Protein AF-A0A2V0P1B0-F1 (afdb_monomer_lite)

Organism: NCBI:txid307507

Structure (mmCIF, N/CA/C/O backbone):
data_AF-A0A2V0P1B0-F1
#
_entry.id   AF-A0A2V0P1B0-F1
#
loop_
_atom_site.group_PDB
_atom_site.id
_atom_site.type_symbol
_atom_site.label_atom_id
_atom_site.label_alt_id
_atom_site.label_comp_id
_atom_site.label_asym_id
_atom_site.label_entity_id
_atom_site.label_seq_id
_atom_site.pdbx_PDB_ins_code
_atom_site.Cartn_x
_atom_site.Cartn_y
_atom_site.Cartn_z
_atom_site.occupancy
_atom_site.B_iso_or_equiv
_atom_site.auth_seq_id
_atom_site.auth_comp_id
_atom_site.auth_asym_id
_atom_site.auth_atom_id
_atom_site.pdbx_PDB_model_num
ATOM 1 N N . MET A 1 1 ? -12.356 -9.919 -4.808 1.00 81.19 1 MET A N 1
ATOM 2 C CA . MET A 1 1 ? -12.709 -11.268 -5.342 1.00 81.19 1 MET A CA 1
ATOM 3 C C . MET A 1 1 ? -11.713 -12.336 -4.896 1.00 81.19 1 MET A C 1
ATOM 5 O O . MET A 1 1 ? -12.163 -13.358 -4.398 1.00 81.19 1 MET A O 1
ATOM 9 N N . ALA A 1 2 ? -10.398 -12.111 -5.023 1.00 91.50 2 ALA A N 1
ATOM 10 C CA . ALA A 1 2 ? -9.375 -13.038 -4.519 1.00 91.50 2 ALA A CA 1
ATOM 11 C C . ALA A 1 2 ? -9.499 -13.302 -3.005 1.00 91.50 2 ALA A C 1
ATOM 13 O O . ALA A 1 2 ? -9.523 -14.459 -2.594 1.00 91.50 2 ALA A O 1
ATOM 14 N N . ALA A 1 3 ? -9.702 -12.250 -2.201 1.00 94.00 3 ALA A N 1
ATOM 15 C CA . ALA A 1 3 ? -9.925 -12.368 -0.758 1.00 94.00 3 ALA A CA 1
ATOM 16 C C . ALA A 1 3 ? -11.107 -13.284 -0.404 1.00 94.00 3 ALA A C 1
ATOM 18 O O . ALA A 1 3 ? -10.994 -14.128 0.481 1.00 94.00 3 ALA A O 1
ATOM 19 N N . ARG A 1 4 ? -12.217 -13.185 -1.150 1.00 95.19 4 ARG A N 1
ATOM 20 C CA . ARG A 1 4 ? -13.400 -14.019 -0.914 1.00 95.19 4 ARG A CA 1
ATOM 21 C C . ARG A 1 4 ? -13.130 -15.494 -1.194 1.00 95.19 4 ARG A C 1
ATOM 23 O O . ARG A 1 4 ? -13.484 -16.336 -0.380 1.00 95.19 4 ARG A O 1
ATOM 30 N N . ALA A 1 5 ? -12.456 -15.795 -2.302 1.00 94.06 5 ALA A N 1
ATOM 31 C CA . ALA A 1 5 ? -12.076 -17.164 -2.636 1.00 94.06 5 ALA A CA 1
ATOM 32 C C . ALA A 1 5 ? -11.101 -17.760 -1.603 1.00 94.06 5 ALA A C 1
ATOM 34 O O . ALA A 1 5 ? -11.264 -18.912 -1.204 1.00 94.06 5 ALA A O 1
ATOM 35 N N . ALA A 1 6 ? -10.126 -16.973 -1.132 1.00 94.88 6 ALA A N 1
ATOM 36 C CA . ALA A 1 6 ? -9.190 -17.392 -0.090 1.00 94.88 6 ALA A CA 1
ATOM 37 C C . ALA A 1 6 ? -9.906 -17.668 1.244 1.00 94.88 6 ALA A C 1
ATOM 39 O O . ALA A 1 6 ? -9.650 -18.690 1.881 1.00 94.88 6 ALA A O 1
ATOM 40 N N . LEU A 1 7 ? -10.849 -16.800 1.627 1.00 95.19 7 LEU A N 1
ATOM 41 C CA . LEU A 1 7 ? -11.668 -16.960 2.826 1.00 95.19 7 LEU A CA 1
ATOM 42 C C . LEU A 1 7 ? -12.540 -18.222 2.746 1.00 95.19 7 LEU A C 1
ATOM 44 O O . LEU A 1 7 ? -12.522 -19.040 3.663 1.00 95.19 7 LEU A O 1
ATOM 48 N N . ASP A 1 8 ? -13.247 -18.425 1.633 1.00 94.56 8 ASP A N 1
ATOM 49 C CA . ASP A 1 8 ? -14.100 -19.600 1.434 1.00 94.56 8 ASP A CA 1
ATOM 50 C C . ASP A 1 8 ? -13.274 -20.905 1.461 1.00 94.56 8 ASP A C 1
ATOM 52 O O . ASP A 1 8 ? -13.678 -21.886 2.094 1.00 94.56 8 ASP A O 1
ATOM 56 N N . ALA A 1 9 ? -12.082 -20.912 0.848 1.00 94.38 9 ALA A N 1
ATOM 57 C CA . ALA A 1 9 ? -11.161 -22.052 0.874 1.00 94.38 9 ALA A CA 1
ATOM 58 C C . ALA A 1 9 ? -10.628 -22.348 2.287 1.00 94.38 9 ALA A C 1
ATOM 60 O O . ALA A 1 9 ? -10.546 -23.511 2.691 1.00 94.38 9 ALA A O 1
ATOM 61 N N . PHE A 1 10 ? -10.302 -21.305 3.053 1.00 95.38 10 PHE A N 1
ATOM 62 C CA . PHE A 1 10 ? -9.833 -21.423 4.433 1.00 95.38 10 PHE A CA 1
ATOM 63 C C . PHE A 1 10 ? -10.906 -21.987 5.374 1.00 95.38 10 PHE A C 1
ATOM 65 O O . PHE A 1 10 ? -10.614 -22.793 6.261 1.00 95.38 10 PHE A O 1
ATOM 72 N N . LEU A 1 11 ? -12.164 -21.594 5.170 1.00 94.56 11 LEU A N 1
ATOM 73 C CA . LEU A 1 11 ? -13.276 -21.966 6.042 1.00 94.56 11 LEU A CA 1
ATOM 74 C C . LEU A 1 11 ? -13.891 -23.320 5.716 1.00 94.56 11 LEU A C 1
ATOM 76 O O . LEU A 1 11 ? -14.386 -23.978 6.631 1.00 94.56 11 LEU A O 1
ATOM 80 N N . ALA A 1 12 ? -13.830 -23.766 4.459 1.00 94.00 12 ALA A N 1
ATOM 81 C CA . ALA A 1 12 ? -14.377 -25.049 4.022 1.00 94.00 12 ALA A CA 1
ATOM 82 C C . ALA A 1 12 ? -14.030 -26.244 4.950 1.00 94.00 12 ALA A C 1
ATOM 84 O O . ALA A 1 12 ? -14.932 -27.033 5.247 1.00 94.00 12 ALA A O 1
ATOM 85 N N . PRO A 1 13 ? -12.789 -26.396 5.466 1.00 93.56 13 PRO A N 1
ATOM 86 C CA . PRO A 1 13 ? -12.463 -27.471 6.406 1.00 93.56 13 PRO A CA 1
ATOM 87 C C . PRO A 1 13 ? -12.828 -27.193 7.875 1.00 93.56 13 PRO A C 1
ATOM 89 O O . PRO A 1 13 ? -12.890 -28.139 8.661 1.00 93.56 13 PRO A O 1
ATOM 92 N N . ILE A 1 14 ? -13.033 -25.935 8.281 1.00 92.56 14 ILE A N 1
ATOM 93 C CA . ILE A 1 14 ? -13.111 -25.535 9.702 1.00 92.56 14 ILE A CA 1
ATOM 94 C C . ILE A 1 14 ? -14.547 -25.198 10.132 1.00 92.56 14 ILE A C 1
ATOM 96 O O . ILE A 1 14 ? -14.941 -25.489 11.263 1.00 92.56 14 ILE A O 1
ATOM 100 N N . ALA A 1 15 ? -15.344 -24.621 9.235 1.00 85.62 15 ALA A N 1
ATOM 101 C CA . ALA A 1 15 ? -16.706 -24.179 9.494 1.00 85.62 15 ALA A CA 1
ATOM 102 C C . ALA A 1 15 ? -17.612 -24.543 8.303 1.00 85.62 15 ALA A C 1
ATOM 104 O O . ALA A 1 15 ? -17.746 -23.762 7.367 1.00 85.62 15 ALA A O 1
ATOM 105 N N . PRO A 1 16 ? -18.288 -25.709 8.324 1.00 76.19 16 PRO A N 1
ATOM 106 C CA . PRO A 1 16 ? -19.235 -26.073 7.267 1.00 76.19 16 PRO A CA 1
ATOM 107 C C . PRO A 1 16 ? -20.530 -25.242 7.312 1.00 76.19 16 PRO A C 1
ATOM 109 O O . PRO A 1 16 ? -21.382 -25.376 6.435 1.00 7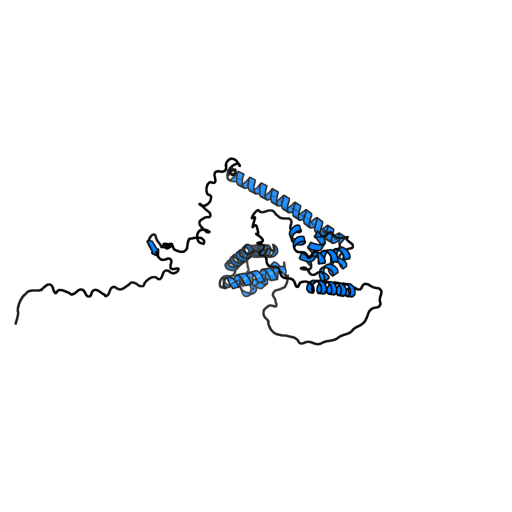6.19 16 PRO A O 1
ATOM 112 N N . ALA A 1 17 ? -20.716 -24.421 8.350 1.00 80.88 17 ALA A N 1
ATOM 113 C CA . ALA A 1 17 ? -21.824 -23.485 8.440 1.00 80.88 17 ALA A CA 1
ATOM 114 C C . ALA A 1 17 ? -21.515 -22.242 7.600 1.00 80.88 17 ALA A C 1
ATOM 116 O O . ALA A 1 17 ? -20.432 -21.671 7.710 1.00 80.88 17 ALA A O 1
ATOM 117 N N . ALA A 1 18 ? -22.478 -21.822 6.778 1.00 80.31 18 ALA A N 1
ATOM 118 C CA . ALA A 1 18 ? -22.354 -20.603 5.993 1.00 80.31 18 ALA A CA 1
ATOM 119 C C . ALA A 1 18 ? -22.146 -19.401 6.926 1.00 80.31 18 ALA A C 1
ATOM 121 O O . ALA A 1 18 ? -22.963 -19.162 7.819 1.00 80.31 18 ALA A O 1
ATOM 122 N N . ILE A 1 19 ? -21.0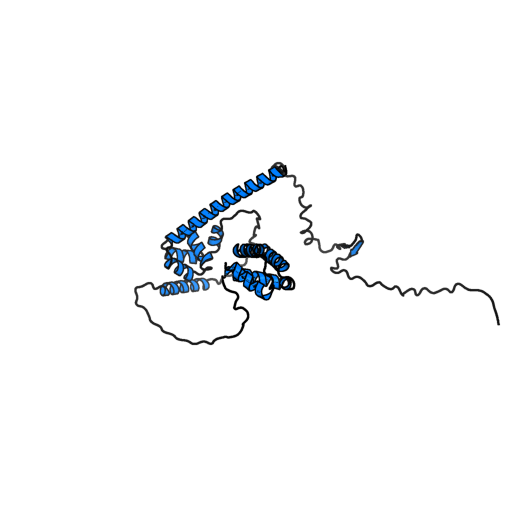52 -18.668 6.718 1.00 91.62 19 ILE A N 1
ATOM 123 C CA . ILE A 1 19 ? -20.830 -17.375 7.366 1.00 91.62 19 ILE A CA 1
ATOM 124 C C . ILE A 1 19 ? -21.880 -16.392 6.851 1.00 91.62 19 ILE A C 1
ATOM 126 O O . ILE A 1 19 ? -22.249 -16.428 5.675 1.00 91.62 19 ILE A O 1
ATOM 130 N N . ASP A 1 20 ? -22.358 -15.523 7.740 1.00 94.88 20 ASP A N 1
ATOM 131 C CA . ASP A 1 20 ? -23.202 -14.396 7.359 1.00 94.88 20 ASP A CA 1
ATOM 132 C C . ASP A 1 20 ? -22.522 -13.549 6.270 1.00 94.88 20 ASP A C 1
ATOM 134 O O . ASP A 1 20 ? -21.339 -13.216 6.364 1.00 94.88 20 ASP A O 1
ATOM 138 N N . GLU A 1 21 ? -23.266 -13.210 5.219 1.00 94.94 21 GLU A N 1
ATOM 139 C CA . GLU A 1 21 ? -22.713 -12.550 4.034 1.00 94.94 21 GLU A CA 1
ATOM 140 C C . GLU A 1 21 ? -22.068 -11.201 4.383 1.00 94.94 21 GLU A C 1
ATOM 142 O O . GLU A 1 21 ? -20.969 -10.916 3.910 1.00 94.94 21 GLU A O 1
ATOM 147 N N . ALA A 1 22 ? -22.669 -10.440 5.307 1.00 94.56 22 ALA A N 1
ATOM 148 C CA . ALA A 1 22 ? -22.134 -9.151 5.737 1.00 94.56 22 ALA A CA 1
ATOM 149 C C . ALA A 1 22 ? -20.822 -9.294 6.523 1.00 94.56 22 ALA A C 1
ATOM 151 O O . ALA A 1 22 ? -19.930 -8.453 6.403 1.00 94.56 22 ALA A O 1
ATOM 152 N N . LEU A 1 23 ? -20.679 -10.363 7.310 1.00 94.00 23 LEU A N 1
ATOM 153 C CA . LEU A 1 23 ? -19.437 -10.638 8.027 1.00 94.00 23 LEU A CA 1
ATOM 154 C C . LEU A 1 23 ? -18.322 -11.071 7.076 1.00 94.00 23 LEU A C 1
ATOM 156 O O . LEU A 1 23 ? -17.183 -10.634 7.215 1.00 94.00 23 LEU A O 1
ATOM 160 N N . ALA A 1 24 ? -18.648 -11.904 6.091 1.00 95.44 24 ALA A N 1
ATOM 161 C CA . ALA A 1 24 ? -17.678 -12.330 5.098 1.00 95.44 24 ALA A CA 1
ATOM 162 C C . ALA A 1 24 ? -17.218 -11.156 4.209 1.00 95.44 24 ALA A C 1
ATOM 164 O O . ALA A 1 24 ? -16.033 -11.073 3.889 1.00 95.44 24 ALA A O 1
ATOM 165 N N . ASP A 1 25 ? -18.104 -10.209 3.887 1.00 96.12 25 ASP A N 1
ATOM 166 C CA . ASP A 1 25 ? -17.739 -8.966 3.194 1.00 96.12 25 ASP A CA 1
ATOM 167 C C . ASP A 1 25 ? -16.832 -8.073 4.052 1.00 96.12 25 ASP A C 1
ATOM 169 O O . ASP A 1 25 ? -15.865 -7.507 3.545 1.00 96.12 25 ASP A O 1
ATOM 173 N N . TYR A 1 26 ? -17.088 -7.997 5.362 1.00 95.81 26 TYR A N 1
ATOM 174 C CA . TYR A 1 26 ? -16.237 -7.257 6.296 1.00 95.81 26 TYR A CA 1
ATOM 175 C C . TYR A 1 26 ? -14.826 -7.851 6.402 1.00 95.81 26 TYR A C 1
ATOM 177 O O . TYR A 1 26 ? -13.839 -7.120 6.336 1.00 95.81 26 TYR A O 1
ATOM 185 N N . VAL A 1 27 ? -14.718 -9.178 6.509 1.00 94.81 27 VAL A N 1
ATOM 186 C CA . VAL A 1 27 ? -13.422 -9.873 6.514 1.00 94.81 27 VAL A CA 1
ATOM 187 C C . VAL A 1 27 ? -12.695 -9.672 5.182 1.00 94.81 27 VAL A C 1
ATOM 189 O O . VAL A 1 27 ? -11.494 -9.428 5.182 1.00 94.81 27 VAL A O 1
ATOM 192 N N . CYS A 1 28 ? -13.403 -9.706 4.048 1.00 95.62 28 CYS A N 1
ATOM 193 C CA . CYS A 1 28 ? -12.792 -9.419 2.748 1.00 95.62 28 CYS A CA 1
ATOM 194 C C . CYS A 1 28 ? -12.257 -7.984 2.660 1.00 95.62 28 CYS A C 1
ATOM 196 O O . CYS A 1 28 ? -11.163 -7.801 2.143 1.00 95.62 28 CYS A O 1
ATOM 198 N N . ALA A 1 29 ? -12.978 -6.994 3.197 1.00 95.06 29 ALA A N 1
ATOM 199 C CA . ALA A 1 29 ? -12.504 -5.611 3.244 1.00 95.06 29 ALA A CA 1
ATOM 200 C C . ALA A 1 29 ? -11.212 -5.477 4.070 1.00 95.06 29 ALA A C 1
ATOM 202 O O . ALA A 1 29 ? -10.254 -4.875 3.601 1.00 95.06 29 ALA A O 1
ATOM 203 N N . LEU A 1 30 ? -11.148 -6.127 5.240 1.00 94.50 30 LEU A N 1
ATOM 204 C CA . LEU A 1 30 ? -9.936 -6.196 6.070 1.00 94.50 30 LEU A CA 1
ATOM 205 C C . LEU A 1 30 ? -8.745 -6.838 5.336 1.00 94.50 30 LEU A C 1
ATOM 207 O O . LEU A 1 30 ? -7.613 -6.393 5.493 1.00 94.50 30 LEU A O 1
ATOM 211 N N . LEU A 1 31 ? -8.986 -7.880 4.535 1.00 94.06 31 LEU A N 1
ATOM 212 C CA . LEU A 1 31 ? -7.941 -8.541 3.744 1.00 94.06 31 LEU A CA 1
ATOM 213 C C . LEU A 1 31 ? -7.479 -7.688 2.549 1.00 94.06 31 LEU A C 1
ATOM 215 O O . LEU A 1 31 ? -6.293 -7.698 2.217 1.00 94.06 31 LEU A O 1
ATOM 219 N N . ASP A 1 32 ? -8.403 -6.969 1.905 1.00 93.00 32 ASP A N 1
ATOM 220 C CA . ASP A 1 32 ? -8.130 -6.117 0.741 1.00 93.00 32 ASP A CA 1
ATOM 221 C C . ASP A 1 32 ? -7.416 -4.807 1.132 1.00 93.00 32 ASP A C 1
ATOM 223 O O . ASP A 1 32 ? -6.594 -4.318 0.355 1.00 93.00 32 ASP A O 1
ATOM 227 N N . ASP A 1 33 ? -7.660 -4.274 2.339 1.00 89.56 33 ASP A N 1
ATOM 228 C CA . ASP A 1 33 ? -6.988 -3.070 2.863 1.00 89.56 33 ASP A CA 1
ATOM 229 C C . ASP A 1 33 ? -5.468 -3.261 3.009 1.00 89.56 33 ASP A C 1
ATOM 231 O O . ASP A 1 33 ? -4.713 -2.291 3.052 1.00 89.56 33 ASP A O 1
ATOM 235 N N . GLY A 1 34 ? -4.988 -4.509 2.979 1.00 67.69 34 GLY A N 1
ATOM 236 C CA . GLY A 1 34 ? -3.600 -4.809 2.655 1.00 67.69 34 GLY A CA 1
ATOM 237 C C . GLY A 1 34 ? -2.589 -4.377 3.711 1.00 67.69 34 GLY A C 1
ATOM 238 O O . GLY A 1 34 ? -1.397 -4.533 3.468 1.00 67.69 34 GLY A O 1
ATOM 239 N N . ASP A 1 35 ? -3.009 -3.922 4.881 1.00 80.50 35 ASP A N 1
ATOM 240 C CA . ASP A 1 35 ? -2.129 -3.678 6.014 1.00 80.50 35 ASP A CA 1
ATOM 241 C C . ASP A 1 35 ? -2.189 -4.901 6.936 1.00 80.50 35 ASP A C 1
ATOM 243 O O . ASP A 1 35 ? -3.151 -5.131 7.658 1.00 80.50 35 ASP A O 1
ATOM 247 N N . ALA A 1 36 ? -1.153 -5.741 6.866 1.00 83.56 36 ALA A N 1
ATOM 248 C CA . ALA A 1 36 ? -0.966 -6.871 7.780 1.00 83.56 36 ALA A CA 1
ATOM 249 C C . ALA A 1 36 ? -0.338 -6.378 9.094 1.00 83.56 36 ALA A C 1
ATOM 251 O O . ALA A 1 36 ? 0.713 -6.868 9.512 1.00 83.56 36 ALA A O 1
ATOM 252 N N . ASP A 1 37 ? -0.915 -5.332 9.681 1.00 93.38 37 ASP A N 1
ATOM 253 C CA . ASP A 1 37 ? -0.484 -4.849 10.981 1.00 93.38 37 ASP A CA 1
ATOM 254 C C . ASP A 1 37 ? -0.956 -5.800 12.094 1.00 93.38 37 ASP A C 1
ATOM 256 O O . ASP A 1 37 ? -1.852 -6.631 11.916 1.00 93.38 37 ASP A O 1
ATOM 260 N N . GLU A 1 38 ? -0.294 -5.735 13.252 1.00 94.12 38 GLU A N 1
ATOM 261 C CA . GLU A 1 38 ? -0.597 -6.631 14.377 1.00 94.12 38 GLU A CA 1
ATOM 262 C C . GLU A 1 38 ? -2.063 -6.504 14.826 1.00 94.12 38 GLU A C 1
ATOM 264 O O . GLU A 1 38 ? -2.671 -7.496 15.233 1.00 94.12 38 GLU A O 1
ATOM 269 N N . ASP A 1 39 ? -2.641 -5.305 14.699 1.00 93.75 39 ASP A N 1
ATOM 270 C CA . ASP A 1 39 ? -4.023 -5.020 15.074 1.00 93.75 39 ASP A CA 1
ATOM 271 C C . ASP A 1 39 ? -5.027 -5.684 14.111 1.00 93.75 39 ASP A C 1
ATOM 273 O O . ASP A 1 39 ? -5.970 -6.326 14.585 1.00 93.75 39 ASP A O 1
ATOM 277 N N . ALA A 1 40 ? -4.824 -5.622 12.786 1.00 94.12 40 ALA A N 1
ATOM 278 C CA . ALA A 1 40 ? -5.690 -6.309 11.822 1.00 94.12 40 ALA A CA 1
ATOM 279 C C . ALA A 1 40 ? -5.604 -7.833 11.959 1.00 94.12 40 ALA A C 1
ATOM 281 O O . ALA A 1 40 ? -6.628 -8.519 11.906 1.00 94.12 40 ALA A O 1
ATOM 282 N N . VAL A 1 41 ? -4.403 -8.376 12.191 1.00 96.56 41 VAL A N 1
ATOM 283 C CA . VAL A 1 41 ? -4.218 -9.818 12.419 1.00 96.56 41 VAL A CA 1
ATOM 284 C C . VAL A 1 41 ? -4.961 -10.258 13.678 1.00 96.56 41 VAL A C 1
ATOM 286 O O . VAL A 1 41 ? -5.722 -11.226 13.634 1.00 96.56 41 VAL A O 1
ATOM 289 N N . GLN A 1 42 ? -4.807 -9.529 14.786 1.00 96.69 42 GLN A N 1
ATOM 290 C CA . GLN A 1 42 ? -5.506 -9.831 16.034 1.00 96.69 42 GLN A CA 1
ATOM 291 C C . GLN A 1 42 ? -7.030 -9.730 15.868 1.00 96.69 42 GLN A C 1
ATOM 293 O O . GLN A 1 42 ? -7.762 -10.601 16.342 1.00 96.69 42 GLN A O 1
ATOM 298 N N . GLN A 1 43 ? -7.513 -8.716 15.147 1.00 96.38 43 GLN A N 1
ATOM 299 C CA . GLN A 1 43 ? -8.935 -8.544 14.863 1.00 96.38 43 GLN A CA 1
ATOM 300 C C . GLN A 1 43 ? -9.501 -9.703 14.026 1.00 96.38 43 GLN A C 1
ATOM 302 O O . GLN A 1 43 ? -10.587 -10.207 14.318 1.00 96.38 43 GLN A O 1
ATOM 307 N N . LEU A 1 44 ? -8.767 -10.162 13.009 1.00 96.50 44 LEU A N 1
ATOM 308 C CA . LEU A 1 44 ? -9.152 -11.317 12.198 1.00 96.50 44 LEU A CA 1
ATOM 309 C C . LEU A 1 44 ? -9.163 -12.614 13.015 1.00 96.50 44 LEU A C 1
ATOM 311 O O . LEU A 1 44 ? -10.089 -13.410 12.866 1.00 96.50 44 LEU A O 1
ATOM 315 N N . VAL A 1 45 ? -8.187 -12.812 13.908 1.00 97.25 45 VAL A N 1
ATOM 316 C CA . VAL A 1 45 ? -8.152 -13.965 14.824 1.00 97.25 45 VAL A CA 1
ATOM 317 C C . VAL A 1 45 ? -9.388 -13.984 15.727 1.00 97.25 45 VAL A C 1
ATOM 319 O O . VAL A 1 45 ? -10.018 -15.032 15.876 1.00 97.25 45 VAL A O 1
ATOM 322 N N . GLU A 1 46 ? -9.767 -12.838 16.298 1.00 96.81 46 GLU A N 1
ATOM 323 C CA . GLU A 1 46 ? -10.951 -12.723 17.158 1.00 96.81 46 GLU A CA 1
ATOM 324 C C . GLU A 1 46 ? -12.244 -13.023 16.389 1.00 96.81 46 GLU A C 1
ATOM 326 O O . GLU A 1 46 ? -13.026 -13.877 16.813 1.00 96.81 46 GLU A O 1
ATOM 331 N N . LEU A 1 47 ? -12.434 -12.410 15.216 1.00 96.06 47 LEU A N 1
ATOM 332 C CA . LEU A 1 47 ? -13.622 -12.623 14.382 1.00 96.06 47 LEU A CA 1
ATOM 333 C C . LEU A 1 47 ? -13.743 -14.075 13.905 1.00 96.06 47 LEU A C 1
ATOM 335 O O . LEU A 1 47 ? -14.813 -14.677 13.998 1.00 96.06 47 LEU A O 1
ATOM 339 N N . LEU A 1 48 ? -12.649 -14.673 13.428 1.00 95.56 48 LEU A N 1
ATOM 340 C CA . LEU A 1 48 ? -12.646 -16.073 12.998 1.00 95.56 48 LEU A CA 1
ATOM 341 C C . LEU A 1 48 ? -12.861 -17.028 14.178 1.00 95.56 48 LEU A C 1
ATOM 343 O O . LEU A 1 48 ? -13.498 -18.069 14.010 1.00 95.56 48 LEU A O 1
ATOM 347 N N . GLY A 1 49 ? -12.389 -16.672 15.375 1.00 95.81 49 GLY A N 1
ATOM 348 C CA . GLY A 1 49 ? -12.636 -17.425 16.602 1.00 95.81 49 GLY A CA 1
ATOM 349 C C . GLY A 1 49 ? -14.113 -17.456 17.005 1.00 95.81 49 GLY A C 1
ATOM 350 O O . GLY A 1 49 ? -14.599 -18.494 17.458 1.00 95.81 49 GLY A O 1
ATOM 351 N N . GLU A 1 50 ? -14.842 -16.356 16.798 1.00 94.31 50 GLU A N 1
ATOM 352 C CA . GLU A 1 50 ? -16.286 -16.284 17.060 1.00 94.31 50 GLU A CA 1
ATOM 353 C C . GLU A 1 50 ? -17.105 -17.109 16.059 1.00 94.31 50 GLU A C 1
ATOM 355 O O . GLU A 1 50 ? -18.081 -17.763 16.437 1.00 94.31 50 GLU A O 1
ATOM 360 N N . VAL A 1 51 ? -16.701 -17.111 14.787 1.00 93.94 51 VAL A N 1
ATOM 361 C CA . VAL A 1 51 ? -17.457 -17.766 13.709 1.00 93.94 51 VAL A CA 1
ATOM 362 C C . VAL A 1 51 ? -17.149 -19.255 13.593 1.00 93.94 51 VAL A C 1
ATOM 364 O O . VAL A 1 51 ? -18.035 -20.059 13.295 1.00 93.94 51 VAL A O 1
ATOM 367 N N . ALA A 1 52 ? -15.897 -19.640 13.834 1.00 94.81 52 ALA A N 1
ATOM 368 C CA . ALA A 1 52 ? -15.413 -21.000 13.671 1.00 94.81 52 ALA A CA 1
ATOM 369 C C . ALA A 1 52 ? -14.868 -21.535 15.009 1.00 94.81 52 ALA A C 1
ATOM 371 O O . ALA A 1 52 ? -13.672 -21.438 15.284 1.00 94.81 52 ALA A O 1
ATOM 372 N N . PRO A 1 53 ? -15.693 -22.205 15.836 1.00 94.12 53 PRO A N 1
ATOM 373 C CA . PRO A 1 53 ? -15.248 -22.746 17.125 1.00 94.12 53 PRO A CA 1
ATOM 374 C C . PRO A 1 53 ? -14.061 -23.718 17.013 1.00 94.12 53 PRO A C 1
ATOM 376 O O . PRO A 1 53 ? -13.253 -23.836 17.932 1.00 94.12 53 PRO A O 1
ATOM 379 N N . ALA A 1 54 ? -13.930 -24.415 15.878 1.00 94.94 54 ALA A N 1
ATOM 380 C CA . ALA A 1 54 ? -12.791 -25.288 15.600 1.00 94.94 54 ALA A CA 1
ATOM 381 C C . ALA A 1 54 ? -11.485 -24.511 15.337 1.00 94.94 54 ALA A C 1
ATOM 383 O O . ALA A 1 54 ? -10.408 -25.038 15.611 1.00 94.94 54 ALA A O 1
ATOM 384 N N . PHE A 1 55 ? -11.567 -23.266 14.857 1.00 96.19 55 PHE A N 1
ATOM 385 C CA . PHE A 1 55 ? -10.433 -22.345 14.781 1.00 96.19 55 PHE A CA 1
ATOM 386 C C . PHE A 1 55 ? -10.030 -21.874 16.184 1.00 96.19 55 PHE A C 1
ATOM 388 O O . PHE A 1 55 ? -8.859 -21.957 16.550 1.00 96.19 55 PHE A O 1
ATOM 395 N N . ALA A 1 56 ? -11.009 -21.510 17.022 1.00 96.06 56 ALA A N 1
ATOM 396 C CA . ALA A 1 56 ? -10.780 -21.107 18.414 1.00 96.06 56 ALA A CA 1
ATOM 397 C C . ALA A 1 56 ? -10.114 -22.201 19.277 1.00 96.06 56 ALA A C 1
ATOM 399 O O . ALA A 1 56 ? -9.433 -21.895 20.252 1.00 96.06 56 ALA A O 1
ATOM 400 N N . ALA A 1 57 ? -10.287 -23.478 18.918 1.00 96.56 57 ALA A N 1
ATOM 401 C CA . ALA A 1 57 ? -9.648 -24.607 19.595 1.00 96.56 57 ALA A CA 1
ATOM 402 C C . ALA A 1 57 ? -8.152 -24.785 19.253 1.00 96.56 57 ALA A C 1
ATOM 404 O O . ALA A 1 57 ? -7.472 -25.579 19.909 1.00 96.56 57 ALA A O 1
ATOM 405 N N . ARG A 1 58 ? -7.636 -24.089 18.229 1.00 96.19 58 ARG A N 1
ATOM 406 C CA . ARG A 1 58 ? -6.206 -24.085 17.880 1.00 96.19 58 ARG A CA 1
ATOM 407 C C . ARG A 1 58 ? -5.415 -23.243 18.891 1.00 96.19 58 ARG A C 1
ATOM 409 O O . ARG A 1 58 ? -5.970 -22.400 19.589 1.00 96.19 58 ARG A O 1
ATOM 416 N N . GLY A 1 59 ? -4.111 -23.492 19.007 1.00 96.94 59 GLY A N 1
ATOM 417 C CA . GLY A 1 59 ? -3.235 -22.649 19.829 1.00 96.94 59 GLY A CA 1
ATOM 418 C C . GLY A 1 59 ? -3.107 -21.242 19.239 1.00 96.94 59 GLY A C 1
ATOM 419 O O . GLY A 1 59 ? -3.210 -21.089 18.026 1.00 96.94 59 GLY A O 1
ATOM 420 N N . ALA A 1 60 ? -2.843 -20.238 20.080 1.00 96.56 60 ALA A N 1
ATOM 421 C CA . ALA A 1 60 ? -2.750 -18.839 19.648 1.00 96.56 60 ALA A CA 1
ATOM 422 C C . ALA A 1 60 ? -1.717 -18.626 18.525 1.00 96.56 60 ALA A C 1
ATOM 424 O O . ALA A 1 60 ? -2.013 -17.948 17.554 1.00 96.56 60 ALA A O 1
ATOM 425 N N . GLU A 1 61 ? -0.545 -19.266 18.610 1.00 96.44 61 GLU A N 1
ATOM 426 C CA . GLU A 1 61 ? 0.480 -19.190 17.553 1.00 96.44 61 GLU A CA 1
ATOM 427 C C . GLU A 1 61 ? -0.037 -19.751 16.219 1.00 96.44 61 GLU A C 1
ATOM 429 O O . GLU A 1 61 ? 0.091 -19.109 15.185 1.00 96.44 61 GLU A O 1
ATOM 434 N N . GLN A 1 62 ? -0.719 -20.901 16.260 1.00 97.12 62 GLN A N 1
ATOM 435 C CA . GLN A 1 62 ? -1.292 -21.528 15.069 1.00 97.12 62 GLN A CA 1
ATOM 436 C C . GLN A 1 62 ? -2.387 -20.655 14.440 1.00 97.12 62 GLN A C 1
ATOM 438 O O . GLN A 1 62 ? -2.469 -20.572 13.222 1.00 97.12 62 GLN A O 1
ATOM 443 N N . GLN A 1 63 ? -3.215 -20.002 15.263 1.00 97.50 63 GLN A N 1
ATOM 444 C CA . GLN A 1 63 ? -4.251 -19.080 14.789 1.00 97.50 63 GLN A CA 1
ATOM 445 C C . GLN A 1 63 ? -3.636 -17.894 14.050 1.00 97.50 63 GLN A C 1
ATOM 447 O O . GLN A 1 63 ? -4.097 -17.550 12.966 1.00 97.50 63 GLN A O 1
ATOM 452 N N . THR A 1 64 ? -2.586 -17.295 14.609 1.00 96.69 64 THR A N 1
ATOM 453 C CA . THR A 1 64 ? -1.874 -16.186 13.970 1.00 96.69 64 THR A CA 1
ATOM 454 C C . THR A 1 64 ? -1.247 -16.619 12.645 1.00 96.69 64 THR A C 1
ATOM 456 O O . THR A 1 64 ? -1.443 -15.939 11.639 1.00 96.69 64 THR A O 1
ATOM 459 N N . ASP A 1 65 ? -0.564 -17.767 12.612 1.00 96.69 65 ASP A N 1
ATOM 460 C CA . ASP A 1 65 ? 0.054 -18.303 11.391 1.00 96.69 65 ASP A CA 1
ATOM 461 C C . ASP A 1 65 ? -0.988 -18.583 10.294 1.00 96.69 65 ASP A C 1
ATOM 463 O O . ASP A 1 65 ? -0.781 -18.257 9.125 1.00 96.69 65 ASP A O 1
ATOM 467 N N . ASP A 1 66 ? -2.138 -19.141 10.675 1.00 96.50 66 ASP A N 1
ATOM 468 C CA . ASP A 1 66 ? -3.254 -19.411 9.770 1.00 96.50 66 ASP A CA 1
ATOM 469 C C . ASP A 1 66 ? -3.835 -18.113 9.166 1.00 96.50 66 ASP A C 1
ATOM 471 O O . ASP A 1 66 ? -4.111 -18.061 7.965 1.00 96.50 66 ASP A O 1
ATOM 475 N N . VAL A 1 67 ? -3.998 -17.053 9.973 1.00 96.69 67 VAL A N 1
ATOM 476 C CA . VAL A 1 67 ? -4.479 -15.739 9.498 1.00 96.69 67 VAL A CA 1
ATOM 477 C C . VAL A 1 67 ? -3.455 -15.064 8.590 1.00 96.69 67 VAL A C 1
ATOM 479 O O . VAL A 1 67 ? -3.830 -14.508 7.558 1.00 96.69 67 VAL A O 1
ATOM 482 N N . LEU A 1 68 ? -2.165 -15.139 8.917 1.00 95.88 68 LEU A N 1
ATOM 483 C CA . LEU A 1 68 ? -1.108 -14.609 8.053 1.00 95.88 68 LEU A CA 1
ATOM 484 C C . LEU A 1 68 ? -1.082 -15.328 6.697 1.00 95.88 68 LEU A C 1
ATOM 486 O O . LEU A 1 68 ? -1.015 -14.668 5.659 1.00 95.88 68 LEU A O 1
ATOM 490 N N . GLY A 1 69 ? -1.232 -16.656 6.691 1.00 95.00 69 GLY A N 1
ATOM 491 C CA . GLY A 1 69 ? -1.361 -17.439 5.460 1.00 95.00 69 GLY A CA 1
ATOM 492 C C . GLY A 1 69 ? -2.603 -17.067 4.640 1.00 95.00 69 GLY A C 1
ATOM 493 O O . GLY A 1 69 ? -2.536 -17.003 3.412 1.00 95.00 69 GLY A O 1
ATOM 494 N N . LEU A 1 70 ? -3.725 -16.759 5.301 1.00 95.75 70 LEU A N 1
ATOM 495 C CA . LEU A 1 70 ? -4.936 -16.259 4.644 1.00 95.75 70 LEU A CA 1
ATOM 496 C C . LEU A 1 70 ? -4.702 -14.893 3.976 1.00 95.75 70 LEU A C 1
ATOM 498 O O . LEU A 1 70 ? -5.103 -14.707 2.825 1.00 95.75 70 LEU A O 1
ATOM 502 N N . ILE A 1 71 ? -4.031 -13.960 4.661 1.00 95.12 71 ILE A N 1
ATOM 503 C CA . ILE A 1 71 ? -3.681 -12.638 4.114 1.00 95.12 71 ILE A CA 1
ATOM 504 C C . ILE A 1 71 ? -2.758 -12.785 2.898 1.00 95.12 71 ILE A C 1
ATOM 506 O O . ILE A 1 71 ? -2.983 -12.160 1.859 1.00 95.12 71 ILE A O 1
ATOM 510 N N . GLU A 1 72 ? -1.736 -13.636 2.991 1.00 94.19 72 GLU A N 1
ATOM 511 C CA . GLU A 1 72 ? -0.801 -13.879 1.892 1.00 94.19 72 GLU A CA 1
ATOM 512 C C . GLU A 1 72 ? -1.491 -14.513 0.674 1.00 94.19 72 GLU A C 1
ATOM 514 O O . GLU A 1 72 ? -1.246 -14.101 -0.465 1.00 94.19 72 GLU A O 1
ATOM 519 N N . ALA A 1 73 ? -2.408 -15.459 0.892 1.00 93.62 73 ALA A N 1
ATOM 520 C CA . ALA A 1 73 ? -3.196 -16.066 -0.177 1.00 93.62 73 ALA A CA 1
ATOM 521 C C . ALA A 1 73 ? -4.149 -15.066 -0.847 1.00 93.62 73 ALA A C 1
ATOM 523 O O . ALA A 1 73 ? -4.233 -15.028 -2.078 1.00 93.62 73 ALA A O 1
ATOM 524 N N . ALA A 1 74 ? -4.818 -14.221 -0.054 1.00 94.06 74 ALA A N 1
ATOM 525 C CA . ALA A 1 74 ? -5.679 -13.155 -0.559 1.00 94.06 74 ALA A CA 1
ATOM 526 C C . ALA A 1 74 ? -4.897 -12.173 -1.448 1.00 94.06 74 ALA A C 1
ATOM 528 O O . ALA A 1 74 ? -5.363 -11.834 -2.537 1.00 94.06 74 ALA A O 1
ATOM 529 N N . ARG A 1 75 ? -3.680 -11.789 -1.033 1.00 91.50 75 ARG A N 1
ATOM 530 C CA . ARG A 1 75 ? -2.783 -10.915 -1.810 1.00 91.50 75 ARG A CA 1
ATOM 531 C C . ARG A 1 75 ? -2.244 -11.571 -3.075 1.00 91.50 75 ARG A C 1
ATOM 533 O O . ARG A 1 75 ? -2.170 -10.925 -4.115 1.00 91.50 75 ARG A O 1
ATOM 540 N N . SER A 1 76 ? -1.859 -12.841 -2.991 1.00 90.19 76 SER A N 1
ATOM 541 C CA . SER A 1 76 ? -1.252 -13.556 -4.117 1.00 90.19 76 SER A CA 1
ATOM 542 C C . SER A 1 76 ? -2.262 -13.879 -5.220 1.00 90.19 76 SER A C 1
ATOM 544 O O . SER A 1 76 ? -1.868 -14.223 -6.332 1.00 90.19 76 SER A O 1
ATOM 546 N N . GLY A 1 77 ? -3.568 -13.817 -4.926 1.00 83.12 77 GLY A N 1
ATOM 547 C CA . GLY A 1 77 ? -4.609 -14.267 -5.853 1.00 83.12 77 GLY A CA 1
ATOM 548 C C . GLY A 1 77 ? -4.525 -15.765 -6.169 1.00 83.12 77 GLY A C 1
ATOM 549 O O . GLY A 1 77 ? -5.150 -16.232 -7.120 1.00 83.12 77 GLY A O 1
ATOM 550 N N . CYS A 1 78 ? -3.741 -16.514 -5.390 1.00 62.44 78 CYS A N 1
ATOM 551 C CA . CYS A 1 78 ? -3.515 -17.938 -5.569 1.00 62.44 78 CYS A CA 1
ATOM 552 C C . CYS A 1 78 ? -4.620 -18.714 -4.852 1.00 62.44 78 CYS A C 1
ATOM 554 O O . CYS A 1 78 ? -4.789 -18.590 -3.640 1.00 62.44 78 CYS A O 1
ATOM 556 N N . ASN A 1 79 ? -5.341 -19.563 -5.585 1.00 54.94 79 ASN A N 1
ATOM 557 C CA . ASN A 1 79 ? -6.226 -20.546 -4.966 1.00 54.94 79 ASN A CA 1
ATOM 558 C C . ASN A 1 79 ? -5.383 -21.495 -4.091 1.00 54.94 79 ASN A C 1
ATOM 560 O O . ASN A 1 79 ? -4.443 -22.119 -4.587 1.00 54.94 79 ASN A O 1
ATOM 564 N N . ILE A 1 80 ? -5.732 -21.626 -2.806 1.00 55.75 80 ILE A N 1
ATOM 565 C CA . ILE A 1 80 ? -5.087 -22.480 -1.779 1.00 55.75 80 ILE A CA 1
ATOM 566 C C . ILE A 1 80 ? -5.223 -24.000 -2.078 1.00 55.75 80 ILE A C 1
ATOM 568 O O . ILE A 1 80 ? -4.987 -24.852 -1.228 1.00 55.75 80 ILE A O 1
ATOM 572 N N . ASP A 1 81 ? -5.513 -24.412 -3.309 1.00 48.94 81 ASP A N 1
ATOM 573 C CA . ASP A 1 81 ? -5.791 -25.814 -3.656 1.00 48.94 81 ASP A CA 1
ATOM 574 C C . ASP A 1 81 ? -4.564 -26.765 -3.598 1.00 48.94 81 ASP A C 1
ATOM 576 O O . ASP A 1 81 ? -4.658 -27.911 -4.035 1.00 48.94 81 ASP A O 1
ATOM 580 N N . GLY A 1 82 ? -3.401 -26.350 -3.067 1.00 46.72 82 GLY A N 1
ATOM 581 C CA . GLY A 1 82 ? -2.138 -27.087 -3.252 1.00 46.72 82 GLY A CA 1
ATOM 582 C C . GLY A 1 82 ? -1.216 -27.341 -2.052 1.00 46.72 82 GLY A C 1
ATOM 583 O O . GLY A 1 82 ? -0.298 -28.150 -2.182 1.00 46.72 82 GLY A O 1
ATOM 584 N N . ALA A 1 83 ? -1.400 -26.725 -0.881 1.00 42.88 83 ALA A N 1
ATOM 585 C CA . ALA A 1 83 ? -0.373 -26.754 0.179 1.00 42.88 83 ALA A CA 1
ATOM 586 C C . ALA A 1 83 ? -0.415 -27.987 1.116 1.00 42.88 83 ALA A C 1
ATOM 588 O O . ALA A 1 83 ? 0.011 -27.916 2.266 1.00 42.88 83 ALA A O 1
ATOM 589 N N . ALA A 1 84 ? -0.893 -29.140 0.635 1.00 42.84 84 ALA A N 1
ATOM 590 C CA . ALA A 1 84 ? -0.884 -30.404 1.380 1.00 42.84 84 ALA A CA 1
ATOM 591 C C . ALA A 1 84 ? -0.361 -31.585 0.539 1.00 42.84 84 ALA A C 1
ATOM 593 O O . ALA A 1 84 ? -0.979 -32.644 0.489 1.00 42.84 84 ALA A O 1
ATOM 594 N N . ALA A 1 85 ? 0.788 -31.427 -0.128 1.00 39.78 85 ALA A N 1
ATOM 595 C CA . ALA A 1 85 ? 1.555 -32.552 -0.675 1.00 39.78 85 ALA A CA 1
ATOM 596 C C . ALA A 1 85 ? 3.042 -32.189 -0.847 1.00 39.78 85 ALA A C 1
ATOM 598 O O . ALA A 1 85 ? 3.512 -31.853 -1.930 1.00 39.78 85 ALA A O 1
ATOM 599 N N . SER A 1 86 ? 3.804 -32.271 0.244 1.00 42.59 86 SER A N 1
ATOM 600 C CA . SER A 1 86 ? 5.267 -32.284 0.183 1.00 42.59 86 SER A CA 1
ATOM 601 C C . SER A 1 86 ? 5.746 -33.643 -0.337 1.00 42.59 86 SER A C 1
ATOM 603 O O . SER A 1 86 ? 5.515 -34.664 0.311 1.00 42.59 86 SER A O 1
ATOM 605 N N . GLY A 1 87 ? 6.428 -33.659 -1.490 1.00 42.59 87 GLY A N 1
ATOM 606 C CA . GLY A 1 87 ? 7.301 -34.771 -1.874 1.00 42.59 87 GLY A CA 1
ATOM 607 C C . GLY A 1 87 ? 7.370 -35.116 -3.362 1.00 42.59 87 GLY A C 1
ATOM 608 O O . GLY A 1 87 ? 6.766 -36.097 -3.771 1.00 42.59 87 GLY A O 1
ATOM 609 N N . SER A 1 88 ? 8.215 -34.417 -4.131 1.00 35.41 88 SER A N 1
ATOM 610 C CA . SER A 1 88 ? 9.053 -35.042 -5.177 1.00 35.41 88 SER A CA 1
ATOM 611 C C . SER A 1 88 ? 9.999 -34.031 -5.838 1.00 35.41 88 SER A C 1
ATOM 613 O O . SER A 1 88 ? 9.557 -33.057 -6.442 1.00 35.41 88 SER A O 1
ATOM 615 N N . ARG A 1 89 ? 11.306 -34.312 -5.760 1.00 44.78 89 ARG A N 1
ATOM 616 C CA . ARG A 1 89 ? 12.353 -33.769 -6.645 1.00 44.78 89 ARG A CA 1
ATOM 617 C C . ARG A 1 89 ? 12.071 -34.138 -8.108 1.00 44.78 89 ARG A C 1
ATOM 619 O O . ARG A 1 89 ? 11.528 -35.216 -8.352 1.00 44.78 89 ARG A O 1
ATOM 626 N N . PRO A 1 90 ? 12.625 -33.366 -9.054 1.00 47.12 90 PRO A N 1
ATOM 627 C CA . PRO A 1 90 ? 13.326 -34.025 -10.146 1.00 47.12 90 PRO A CA 1
ATOM 628 C C . PRO A 1 90 ? 14.747 -33.502 -10.368 1.00 47.12 90 PRO A C 1
ATOM 630 O O . PRO A 1 90 ? 15.095 -32.355 -10.091 1.00 47.12 90 PRO A O 1
ATOM 633 N N . ASP A 1 91 ? 15.546 -34.449 -10.841 1.00 33.16 91 ASP A N 1
ATOM 634 C CA . ASP A 1 91 ? 16.944 -34.378 -11.218 1.00 33.16 91 ASP A CA 1
ATOM 635 C C . ASP A 1 91 ? 17.229 -33.477 -12.427 1.00 33.16 91 ASP A C 1
ATOM 637 O O . ASP A 1 91 ? 16.381 -33.183 -13.268 1.00 33.16 91 ASP A O 1
ATOM 641 N N . ALA A 1 92 ? 18.504 -33.107 -12.495 1.00 43.94 92 ALA A N 1
ATOM 642 C CA . ALA A 1 92 ? 19.195 -32.411 -13.565 1.00 43.94 92 ALA A CA 1
ATOM 643 C C . ALA A 1 92 ? 19.076 -33.071 -14.953 1.00 43.94 92 ALA A C 1
ATOM 645 O O . ALA A 1 92 ? 19.178 -34.290 -15.074 1.00 43.94 92 ALA A O 1
ATOM 646 N N . ALA A 1 93 ? 19.072 -32.248 -16.009 1.00 36.00 93 ALA A N 1
ATOM 647 C CA . ALA A 1 93 ? 19.771 -32.557 -17.260 1.00 36.00 93 ALA A CA 1
ATOM 648 C C . ALA A 1 93 ? 20.063 -31.289 -18.086 1.00 36.00 93 ALA A C 1
ATOM 650 O O . ALA A 1 93 ? 19.222 -30.414 -18.261 1.00 36.00 93 ALA A O 1
ATOM 651 N N . ALA A 1 94 ? 21.299 -31.238 -18.577 1.00 41.50 94 ALA A N 1
ATOM 652 C CA . ALA A 1 94 ? 21.936 -30.223 -19.404 1.00 41.50 94 ALA A CA 1
ATOM 653 C C . ALA A 1 94 ? 21.348 -30.071 -20.820 1.00 41.50 94 ALA A C 1
ATOM 655 O O . ALA A 1 94 ? 20.898 -31.056 -21.397 1.00 41.50 94 ALA A O 1
ATOM 656 N N . ALA A 1 95 ? 21.547 -28.898 -21.437 1.00 36.88 95 ALA A N 1
ATOM 657 C CA . ALA A 1 95 ? 22.113 -28.797 -22.789 1.00 36.88 95 ALA A CA 1
ATOM 658 C C . ALA A 1 95 ? 22.567 -27.362 -23.112 1.00 36.88 95 ALA A C 1
ATOM 660 O O . ALA A 1 95 ? 21.826 -26.397 -22.961 1.00 36.88 95 ALA A O 1
ATOM 661 N N . SER A 1 96 ? 23.811 -27.256 -23.570 1.00 45.50 96 SER A N 1
ATOM 662 C CA . SER A 1 96 ? 24.473 -26.056 -24.073 1.00 45.50 96 SER A CA 1
ATOM 663 C C . SER A 1 96 ? 24.120 -25.788 -25.541 1.00 45.50 96 SER A C 1
ATOM 665 O O . SER A 1 96 ? 24.067 -26.728 -26.330 1.00 45.50 96 SER A O 1
ATOM 667 N N . SER A 1 97 ? 24.048 -24.518 -25.949 1.00 36.34 97 SER A N 1
ATOM 668 C CA . SER A 1 97 ? 24.366 -24.116 -27.328 1.00 36.34 97 SER A CA 1
ATOM 669 C C . SER A 1 97 ? 24.855 -22.668 -27.373 1.00 36.34 97 SER A C 1
ATOM 671 O O . SER A 1 97 ? 24.083 -21.729 -27.208 1.00 36.34 97 SER A O 1
ATOM 673 N N . SER A 1 98 ? 26.159 -22.507 -27.588 1.00 40.19 98 SER A N 1
ATOM 674 C CA . SER A 1 98 ? 26.848 -21.239 -27.825 1.00 40.19 98 SER A CA 1
ATOM 675 C C . SER A 1 98 ? 26.709 -20.813 -29.291 1.00 40.19 98 SER A C 1
ATOM 677 O O . SER A 1 98 ? 27.219 -21.504 -30.175 1.00 40.19 98 SER A O 1
ATOM 679 N N . GLY A 1 99 ? 26.083 -19.666 -29.547 1.00 38.44 99 GLY A N 1
ATOM 680 C CA . GLY A 1 99 ? 26.120 -18.963 -30.831 1.00 38.44 99 GLY A CA 1
ATOM 681 C C . GLY A 1 99 ? 26.546 -17.517 -30.596 1.00 38.44 99 GLY A C 1
ATOM 682 O O . GLY A 1 99 ? 25.851 -16.786 -29.905 1.00 38.44 99 GLY A O 1
ATOM 683 N N . ALA A 1 100 ? 27.711 -17.124 -31.113 1.00 42.84 100 ALA A N 1
ATOM 684 C CA . ALA A 1 100 ? 28.239 -15.768 -30.980 1.00 42.84 100 ALA A CA 1
ATOM 685 C C . ALA A 1 100 ? 27.555 -14.812 -31.985 1.00 42.84 100 ALA A C 1
ATOM 687 O O . ALA A 1 100 ? 27.570 -15.118 -33.182 1.00 42.84 100 ALA A O 1
ATOM 688 N N . PRO A 1 101 ? 26.980 -13.675 -31.546 1.00 55.75 101 PRO A N 1
ATOM 689 C CA . PRO A 1 101 ? 26.363 -12.694 -32.436 1.00 55.75 101 PRO A CA 1
ATOM 690 C C . PRO A 1 101 ? 27.384 -11.697 -33.037 1.00 55.75 101 PRO A C 1
ATOM 692 O O . PRO A 1 101 ? 28.467 -11.494 -32.479 1.00 55.75 101 PRO A O 1
ATOM 695 N N . PRO A 1 102 ? 27.068 -11.088 -34.197 1.00 58.38 102 PRO A N 1
ATOM 696 C CA . PRO A 1 102 ? 27.940 -10.150 -34.907 1.00 58.38 102 PRO A CA 1
ATOM 697 C C . PRO A 1 102 ? 28.091 -8.795 -34.180 1.00 58.38 102 PRO A C 1
ATOM 699 O O . PRO A 1 102 ? 27.185 -8.369 -33.466 1.00 58.38 102 PRO A O 1
ATOM 702 N N . PRO A 1 103 ? 29.216 -8.078 -34.376 1.00 55.84 103 PRO A N 1
ATOM 703 C CA . PRO A 1 103 ? 29.483 -6.812 -33.698 1.00 55.84 103 PRO A CA 1
ATOM 704 C C . PRO A 1 103 ? 28.681 -5.665 -34.333 1.00 55.84 103 PRO A C 1
ATOM 706 O O . PRO A 1 103 ? 28.945 -5.284 -35.473 1.00 55.84 103 PRO A O 1
ATOM 709 N N . GLY A 1 104 ? 27.727 -5.093 -33.595 1.00 60.72 104 GLY A N 1
ATOM 710 C CA . GLY A 1 104 ? 27.059 -3.851 -34.006 1.00 60.72 104 GLY A CA 1
ATOM 711 C C . GLY A 1 104 ? 25.738 -3.526 -33.311 1.00 60.72 104 GLY A C 1
ATOM 712 O O . GLY A 1 104 ? 25.369 -2.358 -33.268 1.00 60.72 104 GLY A O 1
ATOM 713 N N . GLU A 1 105 ? 25.055 -4.511 -32.729 1.00 48.34 105 GLU A N 1
ATOM 714 C CA . GLU A 1 105 ? 23.832 -4.290 -31.951 1.00 48.34 105 GLU A CA 1
ATOM 715 C C . GLU A 1 105 ? 24.133 -4.462 -30.460 1.00 48.34 105 GLU A C 1
ATOM 717 O O . GLU A 1 105 ? 24.689 -5.477 -30.036 1.00 48.34 105 GLU A O 1
ATOM 722 N N . LEU A 1 106 ? 23.794 -3.449 -29.659 1.00 62.16 106 LEU A N 1
ATOM 723 C CA . LEU A 1 106 ? 23.756 -3.553 -28.202 1.00 62.16 106 LEU A CA 1
ATOM 724 C C . LEU A 1 106 ? 22.593 -4.480 -27.840 1.00 62.16 106 LEU A C 1
ATOM 726 O O . LEU A 1 106 ? 21.471 -4.034 -27.619 1.00 62.16 106 LEU A O 1
ATOM 730 N N . THR A 1 107 ? 22.841 -5.787 -27.853 1.00 69.75 107 THR A N 1
ATOM 731 C CA . THR A 1 107 ? 21.855 -6.773 -27.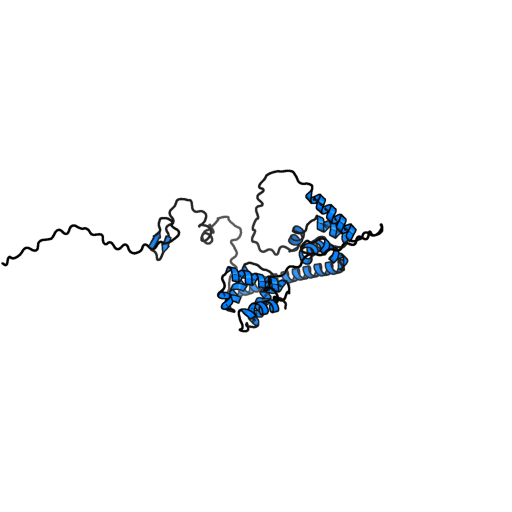418 1.00 69.75 107 THR A CA 1
ATOM 732 C C . THR A 1 107 ? 21.630 -6.634 -25.913 1.00 69.75 107 THR A C 1
ATOM 734 O O . THR A 1 107 ? 22.551 -6.291 -25.166 1.00 69.75 107 THR A O 1
ATOM 737 N N . ALA A 1 108 ? 20.411 -6.922 -25.447 1.00 65.31 108 ALA A N 1
ATOM 738 C CA . ALA A 1 108 ? 20.076 -6.928 -24.019 1.00 65.31 108 ALA A CA 1
ATOM 739 C C . ALA A 1 108 ? 21.073 -7.773 -23.197 1.00 65.31 108 ALA A C 1
ATOM 741 O O . ALA A 1 108 ? 21.442 -7.409 -22.085 1.00 65.31 108 ALA A O 1
ATOM 742 N N . GLU A 1 109 ? 21.616 -8.839 -23.790 1.00 69.81 109 GLU A N 1
ATOM 743 C CA . GLU A 1 109 ? 22.657 -9.675 -23.188 1.00 69.81 109 GLU A CA 1
ATOM 744 C C . GLU A 1 109 ? 23.981 -8.932 -22.936 1.00 69.81 109 GLU A C 1
ATOM 746 O O . GLU A 1 109 ? 24.642 -9.190 -21.931 1.00 69.81 109 GLU A O 1
ATOM 751 N N . ALA A 1 110 ? 24.372 -7.987 -23.799 1.00 72.81 110 ALA A N 1
ATOM 752 C CA . ALA A 1 110 ? 25.567 -7.167 -23.597 1.00 72.81 110 ALA A CA 1
ATOM 753 C C . ALA A 1 110 ? 25.384 -6.155 -22.451 1.00 72.81 110 ALA A C 1
ATOM 755 O O . ALA A 1 110 ? 26.335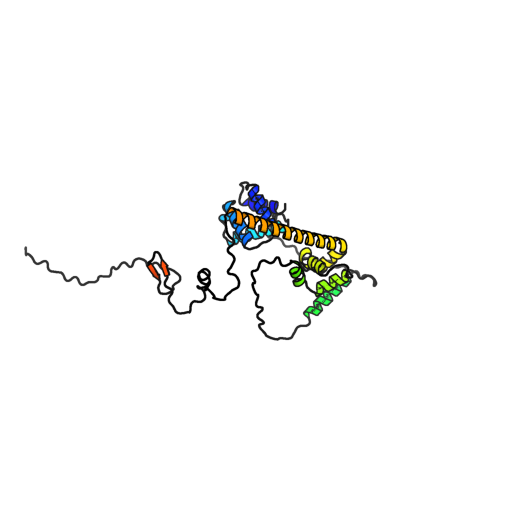 -5.878 -21.718 1.00 72.81 110 ALA A O 1
ATOM 756 N N . LEU A 1 111 ? 24.162 -5.646 -22.257 1.00 75.38 111 LEU A N 1
ATOM 757 C CA . LEU A 1 111 ? 23.803 -4.810 -21.106 1.00 75.38 111 LEU A CA 1
ATOM 758 C C . LEU A 1 111 ? 23.786 -5.622 -19.806 1.00 75.38 111 LEU A C 1
ATOM 760 O O . LEU A 1 111 ? 24.405 -5.202 -18.831 1.00 75.38 111 LEU A O 1
ATOM 764 N N . VAL A 1 112 ? 23.191 -6.819 -19.815 1.00 76.44 112 VAL A N 1
ATOM 765 C CA . VAL A 1 112 ? 23.201 -7.750 -18.670 1.00 76.44 112 VAL A CA 1
ATOM 766 C C . VAL A 1 112 ? 24.632 -8.164 -18.304 1.00 76.44 112 VAL A C 1
ATOM 768 O O . VAL A 1 112 ? 25.001 -8.186 -17.131 1.00 76.44 112 VAL A O 1
ATOM 771 N N . ALA A 1 113 ? 25.493 -8.429 -19.292 1.00 73.81 113 ALA A N 1
ATOM 772 C CA . ALA A 1 113 ? 26.903 -8.733 -19.045 1.00 73.81 113 ALA A CA 1
ATOM 773 C C . ALA A 1 113 ? 27.656 -7.550 -18.407 1.00 73.81 113 ALA A C 1
ATOM 775 O O . ALA A 1 113 ? 28.496 -7.755 -17.528 1.00 73.81 113 ALA A O 1
ATOM 776 N N . ARG A 1 114 ? 27.329 -6.315 -18.807 1.00 76.56 114 ARG A N 1
ATOM 777 C CA . ARG A 1 114 ? 27.931 -5.091 -18.265 1.00 76.56 114 ARG A CA 1
ATOM 778 C C . ARG A 1 114 ? 27.425 -4.769 -16.853 1.00 76.56 114 ARG A C 1
ATOM 780 O O . ARG A 1 114 ? 28.232 -4.406 -16.002 1.00 76.56 114 ARG A O 1
ATOM 787 N N . LEU A 1 115 ? 26.139 -4.991 -16.571 1.00 76.88 115 LEU A N 1
ATOM 788 C CA . LEU A 1 115 ? 25.550 -4.899 -15.225 1.00 76.88 115 LEU A CA 1
ATOM 789 C C . LEU A 1 115 ? 26.167 -5.921 -14.261 1.00 76.88 115 LEU A C 1
ATOM 791 O O . LEU A 1 115 ? 26.553 -5.568 -13.147 1.00 76.88 115 LEU A O 1
ATOM 795 N N . ARG A 1 116 ? 26.371 -7.166 -14.711 1.00 76.38 116 ARG A N 1
ATOM 796 C CA . ARG A 1 116 ? 27.069 -8.193 -13.918 1.00 76.38 116 ARG A CA 1
ATOM 797 C C . ARG A 1 116 ? 28.531 -7.842 -13.645 1.00 76.38 116 ARG A C 1
ATOM 799 O O . ARG A 1 116 ? 29.028 -8.141 -12.564 1.00 76.38 116 ARG A O 1
ATOM 806 N N . GLN A 1 117 ? 29.222 -7.193 -14.585 1.00 73.19 117 GLN A N 1
ATOM 807 C CA . GLN A 1 117 ? 30.580 -6.689 -14.348 1.00 73.19 117 GLN A CA 1
ATOM 808 C C . GLN A 1 117 ? 30.615 -5.599 -13.269 1.00 73.19 117 GLN A C 1
ATOM 810 O O . GLN A 1 117 ? 31.489 -5.643 -12.406 1.00 73.19 117 GLN A O 1
ATOM 815 N N . LEU A 1 118 ? 29.639 -4.687 -13.254 1.00 67.25 118 LEU A N 1
ATOM 816 C CA . LEU A 1 118 ? 29.544 -3.636 -12.233 1.00 67.25 118 LEU A CA 1
ATOM 817 C C . LEU A 1 118 ? 29.206 -4.192 -10.836 1.00 67.25 118 LEU A C 1
ATOM 819 O O . LEU A 1 118 ? 29.763 -3.726 -9.843 1.00 67.25 118 LEU A O 1
ATOM 823 N N . GLN A 1 119 ? 28.374 -5.238 -10.740 1.00 60.66 119 GLN A N 1
ATOM 824 C CA . GLN A 1 119 ? 28.088 -5.917 -9.465 1.00 60.66 119 GLN A CA 1
ATOM 825 C C . GLN A 1 119 ? 29.317 -6.615 -8.858 1.00 60.66 119 GLN A C 1
ATOM 827 O O . GLN A 1 119 ? 29.467 -6.645 -7.638 1.00 60.66 119 GLN A O 1
ATOM 832 N N . VAL A 1 120 ? 30.221 -7.158 -9.681 1.00 54.34 120 VAL A N 1
ATOM 833 C CA . VAL A 1 120 ? 31.438 -7.831 -9.188 1.00 54.34 120 VAL A CA 1
ATOM 834 C C . VAL A 1 120 ? 32.484 -6.824 -8.694 1.00 54.34 120 VAL A C 1
ATOM 836 O O . VAL A 1 120 ? 33.199 -7.112 -7.732 1.00 54.34 120 VAL A O 1
ATOM 839 N N . GLU A 1 121 ? 32.547 -5.624 -9.276 1.00 49.50 121 GLU A N 1
ATOM 840 C CA . GLU A 1 121 ? 33.449 -4.563 -8.804 1.00 49.50 121 GLU A CA 1
ATOM 841 C C . GLU A 1 121 ? 32.987 -3.942 -7.475 1.00 49.50 121 GLU A C 1
ATOM 843 O O . GLU A 1 121 ? 33.827 -3.602 -6.639 1.00 49.50 121 GLU A O 1
ATOM 848 N N . ALA A 1 122 ? 31.677 -3.903 -7.209 1.00 52.06 122 ALA A N 1
ATOM 849 C CA . ALA A 1 122 ? 31.128 -3.437 -5.933 1.00 52.06 122 ALA A CA 1
ATOM 850 C C . ALA A 1 122 ? 31.441 -4.372 -4.743 1.00 52.06 122 ALA A C 1
ATOM 852 O O . ALA A 1 122 ? 31.449 -3.928 -3.596 1.00 52.06 122 ALA A O 1
ATOM 853 N N . CYS A 1 123 ? 31.749 -5.653 -4.986 1.00 46.56 123 CYS A N 1
ATOM 854 C CA . CYS A 1 123 ? 32.070 -6.623 -3.929 1.00 46.56 123 CYS A CA 1
ATOM 855 C C . CYS A 1 123 ? 33.579 -6.858 -3.718 1.00 46.56 123 CYS A C 1
ATOM 857 O O . CYS A 1 123 ? 33.954 -7.575 -2.790 1.00 46.56 123 CYS A O 1
ATOM 859 N N . ALA A 1 124 ? 34.452 -6.282 -4.553 1.00 46.03 124 ALA A N 1
ATOM 860 C CA . ALA A 1 124 ? 35.901 -6.516 -4.498 1.00 46.03 124 ALA A CA 1
ATOM 861 C C . ALA A 1 124 ? 36.703 -5.404 -3.793 1.00 46.03 124 ALA A C 1
ATOM 863 O O . ALA A 1 124 ? 37.922 -5.523 -3.661 1.00 46.03 124 ALA A O 1
ATOM 864 N N . SER A 1 125 ? 36.047 -4.344 -3.312 1.00 46.62 125 SER A N 1
ATOM 865 C CA . SER A 1 125 ? 36.715 -3.210 -2.669 1.00 46.62 125 SER A CA 1
ATOM 866 C C . SER A 1 125 ? 36.065 -2.822 -1.342 1.00 46.62 125 SER A C 1
ATOM 868 O O . SER A 1 125 ? 35.576 -1.706 -1.210 1.00 46.62 125 SER A O 1
ATOM 870 N N . ASP A 1 126 ? 36.120 -3.696 -0.333 1.00 41.19 126 ASP A N 1
ATOM 871 C CA . ASP A 1 126 ? 36.236 -3.188 1.039 1.00 41.19 126 ASP A CA 1
ATOM 872 C C . ASP A 1 126 ? 36.910 -4.186 1.991 1.00 41.19 126 ASP A C 1
ATOM 874 O O . ASP A 1 126 ? 36.317 -5.122 2.529 1.00 41.19 126 ASP A O 1
ATOM 878 N N . GLY A 1 127 ? 38.211 -3.982 2.172 1.00 47.16 127 GLY A N 1
ATOM 879 C CA . GLY A 1 127 ? 38.992 -4.536 3.264 1.00 47.16 127 GLY A CA 1
ATOM 880 C C . GLY A 1 127 ? 39.629 -3.375 4.016 1.00 47.16 127 GLY A C 1
ATOM 881 O O . GLY A 1 127 ? 40.692 -2.900 3.626 1.00 47.16 127 GLY A O 1
ATOM 882 N N . GLY A 1 128 ? 38.992 -2.912 5.092 1.00 39.22 128 GLY A N 1
ATOM 883 C CA . GLY A 1 128 ? 39.514 -1.814 5.905 1.00 39.22 128 GLY A CA 1
ATOM 884 C C . GLY A 1 128 ? 38.649 -1.527 7.128 1.00 39.22 128 GLY A C 1
ATOM 885 O O . GLY A 1 128 ? 37.586 -0.936 7.023 1.00 39.22 128 GLY A O 1
ATOM 886 N N . GLY A 1 129 ? 39.095 -1.970 8.305 1.00 40.16 129 GLY A N 1
ATOM 887 C CA . GLY A 1 129 ? 38.354 -1.839 9.560 1.00 40.16 129 GLY A CA 1
ATOM 888 C C . GLY A 1 129 ? 38.214 -0.410 10.098 1.00 40.16 129 GLY A C 1
ATOM 889 O O . GLY A 1 129 ? 38.975 0.492 9.762 1.00 40.16 129 GLY A O 1
ATOM 890 N N . GLY A 1 130 ? 37.282 -0.241 11.035 1.00 31.89 130 GLY A N 1
ATOM 891 C CA . GLY A 1 130 ? 37.151 0.987 11.816 1.00 31.89 130 GLY A CA 1
ATOM 892 C C . GLY A 1 130 ? 35.923 0.959 12.715 1.00 31.89 130 GLY A C 1
ATOM 893 O O . GLY A 1 130 ? 34.808 1.152 12.253 1.00 31.89 130 GLY A O 1
ATOM 894 N N . GLY A 1 131 ? 36.127 0.682 14.003 1.00 42.84 131 GLY A N 1
ATOM 895 C CA . GLY A 1 131 ? 35.063 0.647 15.000 1.00 42.84 131 GLY A CA 1
ATOM 896 C C . GLY A 1 131 ? 34.419 2.009 15.273 1.00 42.84 131 GLY A C 1
ATOM 897 O O . GLY A 1 131 ? 35.076 3.046 15.264 1.00 42.84 131 GLY A O 1
ATOM 898 N N . GLY A 1 132 ? 33.134 1.964 15.622 1.00 32.69 132 GLY A N 1
ATOM 899 C CA . GLY A 1 132 ? 32.408 3.062 16.251 1.00 32.69 132 GLY A CA 1
ATOM 900 C C . GLY A 1 132 ? 30.920 2.729 16.386 1.00 32.69 132 GLY A C 1
ATOM 901 O O . GLY A 1 132 ? 30.256 2.564 15.365 1.00 32.69 132 GLY A O 1
ATOM 902 N N . PRO A 1 133 ? 30.354 2.628 17.603 1.00 45.50 133 PRO A N 1
ATOM 903 C CA . PRO A 1 133 ? 28.915 2.514 17.769 1.00 45.50 133 PRO A CA 1
ATOM 904 C C . PRO A 1 133 ? 28.300 3.906 17.594 1.00 45.50 133 PRO A C 1
ATOM 906 O O . PRO A 1 133 ? 28.194 4.680 18.544 1.00 45.50 133 PRO A O 1
ATOM 909 N N . VAL A 1 134 ? 27.900 4.248 16.371 1.00 39.53 134 VAL A N 1
ATOM 910 C CA . VAL A 1 134 ? 26.980 5.368 16.151 1.00 39.53 134 VAL A CA 1
ATOM 911 C C . VAL A 1 134 ? 25.569 4.888 16.455 1.00 39.53 134 VAL A C 1
ATOM 913 O O . VAL A 1 134 ? 24.912 4.223 15.657 1.00 39.53 134 VAL A O 1
ATOM 916 N N . ALA A 1 135 ? 25.123 5.219 17.662 1.00 41.31 135 ALA A N 1
ATOM 917 C CA . ALA A 1 135 ? 23.735 5.138 18.069 1.00 41.31 135 ALA A CA 1
ATOM 918 C C . ALA A 1 135 ? 22.879 5.992 17.119 1.00 41.31 135 ALA A C 1
ATOM 920 O O . ALA A 1 135 ? 22.819 7.215 17.247 1.00 41.31 135 ALA A O 1
ATOM 921 N N . ARG A 1 136 ? 22.205 5.344 16.165 1.00 38.72 136 ARG A N 1
ATOM 922 C CA . ARG A 1 136 ? 21.044 5.923 15.489 1.00 38.72 136 ARG A CA 1
ATOM 923 C C . ARG A 1 136 ? 19.902 5.928 16.495 1.00 38.72 136 ARG A C 1
ATOM 925 O O . ARG A 1 136 ? 19.261 4.913 16.739 1.00 38.72 136 ARG A O 1
ATOM 932 N N . THR A 1 137 ? 19.689 7.074 17.127 1.00 35.38 137 THR A N 1
ATOM 933 C CA . THR A 1 137 ? 18.486 7.334 17.910 1.00 35.38 137 THR A CA 1
ATOM 934 C C . THR A 1 137 ? 17.307 7.415 16.947 1.00 35.38 137 THR A C 1
ATOM 936 O O . THR A 1 137 ? 17.063 8.454 16.335 1.00 35.38 137 THR A O 1
ATOM 939 N N . SER A 1 138 ? 16.593 6.303 16.796 1.00 40.97 138 SER A N 1
ATOM 940 C CA . SER A 1 138 ? 15.256 6.260 16.216 1.00 40.97 138 SER A CA 1
ATOM 941 C C . SER A 1 138 ? 14.313 7.030 17.139 1.00 40.97 138 SER A C 1
ATOM 943 O O . SER A 1 138 ? 13.839 6.526 18.157 1.00 40.97 138 SER A O 1
ATOM 945 N N . SER A 1 139 ? 14.105 8.297 16.801 1.00 36.38 139 SER A N 1
ATOM 946 C CA . SER A 1 139 ? 13.067 9.144 17.370 1.00 36.38 139 SER A CA 1
ATOM 947 C C . SER A 1 139 ? 11.711 8.623 16.891 1.00 36.38 139 SER A C 1
ATOM 949 O O . SER A 1 139 ? 11.258 8.953 15.797 1.00 36.38 139 SER A O 1
ATOM 951 N N . CYS A 1 140 ? 11.064 7.806 17.720 1.00 36.03 140 CYS A N 1
ATOM 952 C CA . CYS A 1 140 ? 9.648 7.474 17.621 1.00 36.03 140 CYS A CA 1
ATOM 953 C C . CYS A 1 140 ? 8.807 8.714 17.965 1.00 36.03 140 CYS A C 1
ATOM 955 O O . CYS A 1 140 ? 8.311 8.894 19.075 1.00 36.03 140 CYS A O 1
ATOM 957 N N . GLY A 1 141 ? 8.683 9.613 16.991 1.00 36.72 141 GLY A N 1
ATOM 958 C CA . GLY A 1 141 ? 7.719 10.700 17.018 1.00 36.72 141 GLY A CA 1
ATOM 959 C C . GLY A 1 141 ? 6.364 10.196 16.543 1.00 36.72 141 GLY A C 1
ATOM 960 O O . GLY A 1 141 ? 6.041 10.332 15.369 1.00 36.72 141 GLY A O 1
ATOM 961 N N . SER A 1 142 ? 5.568 9.630 17.453 1.00 45.69 142 SER A N 1
ATOM 962 C CA . SER A 1 142 ? 4.127 9.465 17.248 1.00 45.69 142 SER A CA 1
ATOM 963 C C . SER A 1 142 ? 3.497 10.834 17.015 1.00 45.69 142 SER A C 1
ATOM 965 O O . SER A 1 142 ? 3.300 11.617 17.944 1.00 45.69 142 SER A O 1
ATOM 967 N N . GLY A 1 143 ? 3.180 11.121 15.762 1.00 39.72 143 GLY A N 1
ATOM 968 C CA . GLY A 1 143 ? 2.500 12.336 15.356 1.00 39.72 143 GLY A CA 1
ATOM 969 C C . GLY A 1 143 ? 1.945 12.127 13.966 1.00 39.72 143 GLY A C 1
ATOM 970 O O . GLY A 1 143 ? 2.644 12.406 13.005 1.00 39.72 143 GLY A O 1
ATOM 971 N N . GLY A 1 144 ? 0.721 11.592 13.894 1.00 45.78 144 GLY A N 1
ATOM 972 C CA . GLY A 1 144 ? -0.046 11.312 12.679 1.00 45.78 144 GLY A CA 1
ATOM 973 C C . GLY A 1 144 ? 0.028 12.422 11.634 1.00 45.78 144 GLY A C 1
ATOM 974 O O . GLY A 1 144 ? -0.822 13.309 11.577 1.00 45.78 144 GLY A O 1
ATOM 975 N N . GLY A 1 145 ? 1.052 12.336 10.801 1.00 41.09 145 GLY A N 1
ATOM 976 C CA . GLY A 1 145 ? 1.189 13.038 9.549 1.00 41.09 145 GLY A CA 1
ATOM 977 C C . GLY A 1 145 ? 1.207 11.950 8.503 1.00 41.09 145 GLY A C 1
ATOM 978 O O . GLY A 1 145 ? 2.046 11.056 8.581 1.00 41.09 145 GLY A O 1
ATOM 979 N N . GLY A 1 146 ? 0.257 12.001 7.572 1.00 46.03 146 GLY A N 1
ATOM 980 C CA . GLY A 1 146 ? 0.347 11.257 6.324 1.00 46.03 146 GLY A CA 1
ATOM 981 C C . GLY A 1 146 ? 1.578 11.754 5.581 1.00 46.03 146 GLY A C 1
ATOM 982 O O . GLY A 1 146 ? 1.476 12.645 4.742 1.00 46.03 146 GLY A O 1
ATOM 983 N N . ALA A 1 147 ? 2.744 11.257 5.989 1.00 46.41 147 ALA A N 1
ATOM 984 C CA . ALA A 1 147 ? 3.982 11.439 5.278 1.00 46.41 147 ALA A CA 1
ATOM 985 C C . ALA A 1 147 ? 3.739 10.828 3.905 1.00 46.41 147 ALA A C 1
ATOM 987 O O . ALA A 1 147 ? 3.350 9.666 3.778 1.00 46.41 147 ALA A O 1
ATOM 988 N N . CYS A 1 148 ? 3.841 11.687 2.904 1.00 54.44 148 CYS A N 1
ATOM 989 C CA . CYS A 1 148 ? 3.809 11.343 1.503 1.00 54.44 148 CYS A CA 1
ATOM 990 C C . CYS A 1 148 ? 4.679 10.102 1.281 1.00 54.44 148 CYS A C 1
ATOM 992 O O . CYS A 1 148 ? 5.893 10.158 1.427 1.00 54.44 148 CYS A O 1
ATOM 994 N N . GLN A 1 149 ? 4.028 8.990 0.932 1.00 61.91 149 GLN A N 1
ATOM 995 C CA . GLN A 1 149 ? 4.607 7.656 0.697 1.00 61.91 149 GLN A CA 1
ATOM 996 C C . GLN A 1 149 ? 5.791 7.658 -0.297 1.00 61.91 149 GLN A C 1
ATOM 998 O O . GLN A 1 149 ? 6.537 6.693 -0.394 1.00 61.91 149 GLN A O 1
ATOM 1003 N N . GLU A 1 150 ? 5.959 8.767 -1.012 1.00 63.12 150 GLU A N 1
ATOM 1004 C CA . GLU A 1 150 ? 7.004 9.077 -1.982 1.00 63.12 150 GLU A CA 1
ATOM 1005 C C . GLU A 1 150 ? 8.412 9.081 -1.399 1.00 63.12 150 GLU A C 1
ATOM 1007 O O . GLU A 1 150 ? 9.321 8.534 -2.018 1.00 63.12 150 GLU A O 1
ATOM 1012 N N . ASP A 1 151 ? 8.592 9.689 -0.223 1.00 69.12 151 ASP A N 1
ATOM 1013 C CA . ASP A 1 151 ? 9.922 9.783 0.384 1.00 69.12 151 ASP A CA 1
ATOM 1014 C C . ASP A 1 151 ? 10.415 8.383 0.765 1.00 69.12 151 ASP A C 1
ATOM 1016 O O . ASP A 1 151 ? 11.591 8.071 0.624 1.00 69.12 151 ASP A O 1
ATOM 1020 N N . SER A 1 152 ? 9.492 7.492 1.137 1.00 79.50 152 SER A N 1
ATOM 1021 C CA . SER A 1 152 ? 9.817 6.111 1.484 1.00 79.50 152 SER A CA 1
ATOM 1022 C C . SER A 1 152 ? 10.235 5.273 0.274 1.00 79.50 152 SER A C 1
ATOM 1024 O O . SER A 1 152 ? 11.161 4.475 0.390 1.00 79.50 152 SER A O 1
ATOM 1026 N N . ASP A 1 153 ? 9.587 5.423 -0.885 1.00 83.44 153 ASP A N 1
ATOM 1027 C CA . ASP A 1 153 ? 9.958 4.648 -2.080 1.00 83.44 153 ASP A CA 1
ATOM 1028 C C . ASP A 1 153 ? 11.336 5.099 -2.622 1.00 83.44 153 ASP A C 1
ATOM 1030 O O . ASP A 1 153 ? 12.144 4.261 -3.023 1.00 83.44 153 ASP A O 1
ATOM 1034 N N . LEU A 1 154 ? 11.648 6.402 -2.561 1.00 85.19 154 LEU A N 1
ATOM 1035 C CA . LEU A 1 154 ? 12.959 6.954 -2.938 1.00 85.19 154 LEU A CA 1
ATOM 1036 C C . LEU A 1 154 ? 14.080 6.553 -1.969 1.00 85.19 154 LEU A C 1
ATOM 1038 O O . LEU A 1 154 ? 15.175 6.221 -2.415 1.00 85.19 154 LEU A O 1
ATOM 1042 N N . GLU A 1 155 ? 13.823 6.559 -0.659 1.00 87.56 155 GLU A N 1
ATOM 1043 C CA . GLU A 1 155 ? 14.813 6.163 0.355 1.00 87.56 155 GLU A CA 1
ATOM 1044 C C . GLU A 1 155 ? 15.174 4.671 0.298 1.00 87.56 155 GLU A C 1
ATOM 1046 O O . GLU A 1 155 ? 16.276 4.288 0.694 1.00 87.56 155 GLU A O 1
ATOM 1051 N N . ASN A 1 156 ? 14.258 3.828 -0.188 1.00 87.94 156 ASN A N 1
ATOM 1052 C CA . ASN A 1 156 ? 14.449 2.380 -0.266 1.00 87.94 156 ASN A CA 1
ATOM 1053 C C . ASN A 1 156 ? 15.081 1.907 -1.585 1.00 87.94 156 ASN A C 1
ATOM 1055 O O . ASN A 1 156 ? 15.535 0.764 -1.664 1.00 87.94 156 ASN A O 1
ATOM 1059 N N . ALA A 1 157 ? 15.101 2.745 -2.622 1.00 92.25 157 ALA A N 1
ATOM 1060 C CA . ALA A 1 157 ? 15.666 2.390 -3.917 1.00 92.25 157 ALA A CA 1
ATOM 1061 C C . ALA A 1 157 ? 17.198 2.545 -3.929 1.00 92.25 157 ALA A C 1
ATOM 1063 O O . ALA A 1 157 ? 17.747 3.527 -3.430 1.00 92.25 157 ALA A O 1
ATOM 1064 N N . ASP A 1 158 ? 17.902 1.587 -4.540 1.00 95.12 158 ASP A N 1
ATOM 1065 C CA . ASP A 1 158 ? 19.346 1.707 -4.762 1.00 95.12 158 ASP A CA 1
ATOM 1066 C C . ASP A 1 158 ? 19.624 2.834 -5.782 1.00 95.12 158 ASP A C 1
ATOM 1068 O O . ASP A 1 158 ? 19.173 2.740 -6.931 1.00 95.12 158 ASP A O 1
ATOM 1072 N N . PRO A 1 159 ? 20.371 3.897 -5.422 1.00 95.31 159 PRO A N 1
ATOM 1073 C CA . PRO A 1 159 ? 20.663 5.000 -6.337 1.00 95.31 159 PRO A CA 1
ATOM 1074 C C . PRO A 1 159 ? 21.420 4.550 -7.595 1.00 95.31 159 PRO A C 1
ATOM 1076 O O . PRO A 1 159 ? 21.277 5.174 -8.647 1.00 95.31 159 PRO A O 1
ATOM 1079 N N . GLY A 1 160 ? 22.202 3.464 -7.518 1.00 96.19 160 GLY A N 1
ATOM 1080 C CA . GLY A 1 160 ? 22.879 2.893 -8.685 1.00 96.19 160 GLY A CA 1
ATOM 1081 C C . GLY A 1 160 ? 21.895 2.296 -9.694 1.00 96.19 160 GLY A C 1
ATOM 1082 O O . GLY A 1 160 ? 22.019 2.527 -10.898 1.00 96.19 160 GLY A O 1
ATOM 1083 N N . ALA A 1 161 ? 20.877 1.587 -9.200 1.00 96.31 161 ALA A N 1
ATOM 1084 C CA . ALA A 1 161 ? 19.801 1.040 -10.019 1.00 96.31 161 ALA A CA 1
ATOM 1085 C C . ALA A 1 161 ? 18.973 2.144 -10.687 1.00 96.31 161 ALA A C 1
ATOM 1087 O O . ALA A 1 161 ? 18.682 2.061 -11.881 1.00 96.31 161 ALA A O 1
ATOM 1088 N N . LEU A 1 162 ? 18.644 3.205 -9.943 1.00 96.62 162 LEU A N 1
ATOM 1089 C CA . LEU A 1 162 ? 17.906 4.348 -10.482 1.00 96.62 162 LEU A CA 1
ATOM 1090 C C . LEU A 1 162 ? 18.674 5.051 -11.602 1.00 96.62 162 LEU A C 1
ATOM 1092 O O . LEU A 1 162 ? 18.084 5.346 -12.635 1.00 96.62 162 LEU A O 1
ATOM 1096 N N . ALA A 1 163 ? 19.986 5.255 -11.447 1.00 97.06 163 ALA A N 1
ATOM 1097 C CA . ALA A 1 163 ? 20.809 5.859 -12.492 1.00 97.06 163 ALA A CA 1
ATOM 1098 C C . ALA A 1 163 ? 20.821 5.022 -13.785 1.00 97.06 163 ALA A C 1
ATOM 1100 O O . ALA A 1 163 ? 20.722 5.580 -14.878 1.00 97.06 163 ALA A O 1
ATOM 1101 N N . ALA A 1 164 ? 20.886 3.690 -13.669 1.00 96.88 164 ALA A N 1
ATOM 1102 C CA . ALA A 1 164 ? 20.844 2.789 -14.820 1.00 96.88 164 ALA A CA 1
ATOM 1103 C C . ALA A 1 164 ? 19.483 2.819 -15.539 1.00 96.88 164 ALA A C 1
ATOM 1105 O O . ALA A 1 164 ? 19.430 2.865 -16.768 1.00 96.88 164 ALA A O 1
ATOM 1106 N N . LEU A 1 165 ? 18.379 2.831 -14.783 1.00 96.75 165 LEU A N 1
ATOM 1107 C CA . LEU A 1 165 ? 17.028 2.946 -15.342 1.00 96.75 165 LEU A CA 1
ATOM 1108 C C . LEU A 1 165 ? 16.783 4.330 -15.960 1.00 96.75 165 LEU A C 1
ATOM 1110 O O . LEU A 1 165 ? 16.147 4.439 -17.009 1.00 96.75 165 LEU A O 1
ATOM 1114 N N . TRP A 1 166 ? 17.332 5.382 -15.354 1.00 97.12 166 TRP A N 1
ATOM 1115 C CA . TRP A 1 166 ? 17.261 6.738 -15.885 1.00 97.12 166 TRP A CA 1
ATOM 1116 C C . TRP A 1 166 ? 17.990 6.851 -17.228 1.00 97.12 166 TRP A C 1
ATOM 1118 O O . TRP A 1 166 ? 17.414 7.363 -18.191 1.00 97.12 166 TRP A O 1
ATOM 1128 N N . GLU A 1 167 ? 19.202 6.292 -17.332 1.00 96.94 167 GLU A N 1
ATOM 1129 C CA . GLU A 1 167 ? 19.961 6.222 -18.588 1.00 96.94 167 GLU A CA 1
ATOM 1130 C C . GLU A 1 167 ? 19.198 5.429 -19.662 1.00 96.94 167 GLU A C 1
ATOM 1132 O O . GLU A 1 167 ? 19.098 5.883 -20.802 1.00 96.94 167 GLU A O 1
ATOM 1137 N N . LEU A 1 168 ? 18.577 4.300 -19.293 1.00 96.31 168 LEU A N 1
ATOM 1138 C CA . LEU A 1 168 ? 17.752 3.497 -20.204 1.00 96.31 168 LEU A CA 1
ATOM 1139 C C . LEU A 1 168 ? 16.537 4.275 -20.733 1.00 96.31 168 LEU A C 1
ATOM 1141 O O . LEU A 1 168 ? 16.211 4.191 -21.916 1.00 96.31 168 LEU A O 1
ATOM 1145 N N . SER A 1 169 ? 15.890 5.059 -19.869 1.00 94.12 169 SER A N 1
ATOM 1146 C CA . SER A 1 169 ? 14.741 5.897 -20.232 1.00 94.12 169 SER A CA 1
ATOM 1147 C C . SER A 1 169 ? 15.120 7.167 -21.008 1.00 94.12 169 SER A C 1
ATOM 1149 O O . SER A 1 169 ? 14.240 7.944 -21.370 1.00 94.12 169 SER A O 1
ATOM 1151 N N . ASN A 1 170 ? 16.415 7.413 -21.260 1.00 93.88 170 ASN A N 1
ATOM 1152 C CA . ASN A 1 170 ? 16.939 8.666 -21.819 1.00 93.88 170 ASN A CA 1
ATOM 1153 C C . ASN A 1 170 ? 16.454 9.924 -21.064 1.00 93.88 170 ASN A C 1
ATOM 1155 O O . ASN A 1 170 ? 16.307 10.993 -21.660 1.00 93.88 170 ASN A O 1
ATOM 1159 N N . GLY A 1 171 ? 16.182 9.796 -19.762 1.00 91.38 171 GLY A N 1
ATOM 1160 C CA . GLY A 1 171 ? 15.641 10.869 -18.927 1.00 91.38 171 GLY A CA 1
ATOM 1161 C C . GLY A 1 171 ? 14.191 11.262 -19.225 1.00 91.38 171 GLY A C 1
ATOM 1162 O O . GLY A 1 171 ? 13.790 12.367 -18.863 1.00 91.38 171 GLY A O 1
ATOM 1163 N N . ALA A 1 172 ? 13.411 10.401 -19.887 1.00 92.25 172 ALA A N 1
ATOM 1164 C CA . ALA A 1 172 ? 11.987 10.641 -20.120 1.00 92.25 172 ALA A CA 1
ATOM 1165 C C . ALA A 1 172 ? 11.148 10.532 -18.833 1.00 92.25 172 ALA A C 1
ATOM 1167 O O . ALA A 1 172 ? 10.157 11.243 -18.702 1.00 92.25 172 ALA A O 1
ATOM 1168 N N . ALA A 1 173 ? 11.564 9.678 -17.891 1.00 95.06 173 ALA A N 1
ATOM 1169 C CA . ALA A 1 173 ? 10.865 9.431 -16.632 1.00 95.06 173 ALA A CA 1
ATOM 1170 C C . ALA A 1 173 ? 11.442 10.232 -15.459 1.00 95.06 173 ALA A C 1
ATOM 1172 O O . ALA A 1 173 ? 12.657 10.432 -15.368 1.00 95.06 173 ALA A O 1
ATOM 1173 N N . SER A 1 174 ? 10.588 10.616 -14.505 1.00 96.25 174 SER A N 1
ATOM 1174 C CA . SER A 1 174 ? 11.043 11.162 -13.220 1.00 96.25 174 SER A CA 1
ATOM 1175 C C . SER A 1 174 ? 11.637 10.099 -12.284 1.00 96.25 174 SER A C 1
ATOM 1177 O O . SER A 1 174 ? 11.176 8.958 -12.225 1.00 96.25 174 SER A O 1
ATOM 1179 N N . ASP A 1 175 ? 12.616 10.498 -11.465 1.00 96.06 175 ASP A N 1
ATOM 1180 C CA . ASP A 1 175 ? 13.277 9.611 -10.491 1.00 96.06 175 ASP A CA 1
ATOM 1181 C C . ASP A 1 175 ? 12.288 8.975 -9.502 1.00 96.06 175 ASP A C 1
ATOM 1183 O O . ASP A 1 175 ? 12.416 7.805 -9.144 1.00 96.06 175 ASP A O 1
ATOM 1187 N N . GLY A 1 176 ? 11.262 9.726 -9.088 1.00 95.19 176 GLY A N 1
ATOM 1188 C CA . GLY A 1 176 ? 10.216 9.218 -8.199 1.00 95.19 176 GLY A CA 1
ATOM 1189 C C . GLY A 1 176 ? 9.360 8.129 -8.850 1.00 95.19 176 GLY A C 1
ATOM 1190 O O . GLY A 1 176 ? 8.977 7.171 -8.179 1.00 95.19 176 GLY A O 1
ATOM 1191 N N . PHE A 1 177 ? 9.090 8.240 -10.155 1.00 96.75 177 PHE A N 1
ATOM 1192 C CA . PHE A 1 177 ? 8.378 7.204 -10.900 1.00 96.75 177 PHE A CA 1
ATOM 1193 C C . PHE A 1 177 ? 9.239 5.946 -11.053 1.00 96.75 177 PHE A C 1
ATOM 1195 O O . PHE A 1 177 ? 8.768 4.838 -10.800 1.00 96.75 177 PHE A O 1
ATOM 1202 N N . LEU A 1 178 ? 10.524 6.108 -11.383 1.00 97.06 178 LEU A N 1
ATOM 1203 C CA . LEU A 1 178 ? 11.459 4.986 -11.498 1.00 97.06 178 LEU A CA 1
ATOM 1204 C C . LEU A 1 178 ? 11.634 4.243 -10.164 1.00 97.06 178 LEU A C 1
ATOM 1206 O O . LEU A 1 178 ? 11.602 3.012 -10.141 1.00 97.06 178 LEU A O 1
ATOM 1210 N N . ALA A 1 179 ? 11.735 4.970 -9.047 1.00 97.12 179 ALA A N 1
ATOM 1211 C CA . ALA A 1 179 ? 11.770 4.381 -7.708 1.00 97.12 179 ALA A CA 1
ATOM 1212 C C . ALA A 1 179 ? 10.483 3.614 -7.384 1.00 97.12 179 ALA A C 1
ATOM 1214 O O . ALA A 1 179 ? 10.542 2.486 -6.890 1.00 97.12 179 ALA A O 1
ATOM 1215 N N . HIS A 1 180 ? 9.324 4.176 -7.735 1.00 95.56 180 HIS A N 1
ATOM 1216 C CA . HIS A 1 180 ? 8.040 3.506 -7.568 1.00 95.56 180 HIS A CA 1
ATOM 1217 C C . HIS A 1 180 ? 7.977 2.183 -8.348 1.00 95.56 180 HIS A C 1
ATOM 1219 O O . HIS A 1 180 ? 7.611 1.154 -7.779 1.00 95.56 180 HIS A O 1
ATOM 1225 N N . VAL A 1 181 ? 8.371 2.175 -9.626 1.00 96.88 181 VAL A N 1
ATOM 1226 C CA . VAL A 1 181 ? 8.395 0.955 -10.454 1.00 96.88 181 VAL A CA 1
ATOM 1227 C C . VAL A 1 181 ? 9.345 -0.085 -9.860 1.00 96.88 181 VAL A C 1
ATOM 1229 O O . VAL A 1 181 ? 8.970 -1.252 -9.708 1.00 96.88 181 VAL A O 1
ATOM 1232 N N . LEU A 1 182 ? 10.547 0.334 -9.463 1.00 96.94 182 LEU A N 1
ATOM 1233 C CA . LEU A 1 182 ? 11.554 -0.561 -8.909 1.00 96.94 182 LEU A CA 1
ATOM 1234 C C . LEU A 1 182 ? 11.062 -1.228 -7.615 1.00 96.94 182 LEU A C 1
ATOM 1236 O O . LEU A 1 182 ? 11.085 -2.452 -7.515 1.00 96.94 182 LEU A O 1
ATOM 1240 N N . VAL A 1 183 ? 10.563 -0.450 -6.651 1.00 95.94 183 VAL A N 1
ATOM 1241 C CA . VAL A 1 183 ? 10.160 -0.957 -5.329 1.00 95.94 183 VAL A CA 1
ATOM 1242 C C . VAL A 1 183 ? 8.825 -1.703 -5.384 1.00 95.94 183 VAL A C 1
ATOM 1244 O O . VAL A 1 183 ? 8.701 -2.794 -4.827 1.00 95.94 183 VAL A O 1
ATOM 1247 N N . ARG A 1 184 ? 7.810 -1.144 -6.054 1.00 94.50 184 ARG A N 1
ATOM 1248 C CA . ARG A 1 184 ? 6.427 -1.649 -5.973 1.00 94.50 184 ARG A CA 1
ATOM 1249 C C . ARG A 1 184 ? 6.092 -2.704 -7.015 1.00 94.50 184 ARG A C 1
ATOM 1251 O O . ARG A 1 184 ? 5.276 -3.575 -6.728 1.00 94.50 184 ARG A O 1
ATOM 1258 N N . ARG A 1 185 ? 6.663 -2.623 -8.221 1.00 94.31 185 ARG A N 1
ATOM 1259 C CA . ARG A 1 185 ? 6.341 -3.560 -9.314 1.00 94.31 185 ARG A CA 1
ATOM 1260 C C . ARG A 1 185 ? 7.345 -4.692 -9.423 1.00 94.31 185 ARG A C 1
ATOM 1262 O O . ARG A 1 185 ? 6.939 -5.824 -9.654 1.00 94.31 185 ARG A O 1
ATOM 1269 N N . CYS A 1 186 ? 8.624 -4.378 -9.246 1.00 95.62 186 CYS A N 1
ATOM 1270 C CA . CYS A 1 186 ? 9.714 -5.318 -9.510 1.00 95.62 186 CYS A CA 1
ATOM 1271 C C . CYS A 1 186 ? 10.447 -5.767 -8.240 1.00 95.62 186 CYS A C 1
ATOM 1273 O O . CYS A 1 186 ? 11.452 -6.465 -8.335 1.00 95.62 186 CYS A O 1
ATOM 1275 N N . SER A 1 187 ? 9.965 -5.373 -7.054 1.00 93.75 187 SER A N 1
ATOM 1276 C CA . SER A 1 187 ? 10.525 -5.771 -5.753 1.00 93.75 187 SER A CA 1
ATOM 1277 C C . SER A 1 187 ? 12.037 -5.521 -5.612 1.00 93.75 187 SER A C 1
ATOM 1279 O O . SER A 1 187 ? 12.727 -6.255 -4.909 1.00 93.75 187 SER A O 1
ATOM 1281 N N . GLY A 1 188 ? 12.561 -4.490 -6.278 1.00 94.56 188 GLY A N 1
ATOM 1282 C CA . GLY A 1 188 ? 13.980 -4.134 -6.283 1.00 94.56 188 GLY A CA 1
ATOM 1283 C C . GLY A 1 188 ? 14.814 -4.747 -7.414 1.00 94.56 188 GLY A C 1
ATOM 1284 O O . GLY A 1 188 ? 16.003 -4.448 -7.497 1.00 94.56 188 GLY A O 1
ATOM 1285 N N . ASP A 1 189 ? 14.238 -5.575 -8.291 1.00 97.31 189 ASP A N 1
ATOM 1286 C CA . ASP A 1 189 ? 14.960 -6.157 -9.428 1.00 97.31 189 ASP A CA 1
ATOM 1287 C C . ASP A 1 189 ? 15.076 -5.163 -10.598 1.00 97.31 189 ASP A C 1
ATOM 1289 O O . ASP A 1 189 ? 14.088 -4.772 -11.228 1.00 97.31 189 ASP A O 1
ATOM 1293 N N . VAL A 1 190 ? 16.316 -4.766 -10.894 1.00 97.38 190 VAL A N 1
ATOM 1294 C CA . VAL A 1 190 ? 16.663 -3.800 -11.945 1.00 97.38 190 VAL A CA 1
ATOM 1295 C C . VAL A 1 190 ? 16.430 -4.372 -13.342 1.00 97.38 190 VAL A C 1
ATOM 1297 O O . VAL A 1 190 ? 16.000 -3.638 -14.229 1.00 97.38 190 VAL A O 1
ATOM 1300 N N . GLU A 1 191 ? 16.694 -5.665 -13.558 1.00 97.31 191 GLU A N 1
ATOM 1301 C CA . GLU A 1 191 ? 16.526 -6.292 -14.876 1.00 97.31 191 GLU A CA 1
ATOM 1302 C C . GLU A 1 191 ? 15.037 -6.405 -15.221 1.00 97.31 191 GLU A C 1
ATOM 1304 O O . GLU A 1 191 ? 14.627 -6.059 -16.332 1.00 97.31 191 GLU A O 1
ATOM 1309 N N . ALA A 1 192 ? 14.215 -6.798 -14.243 1.00 97.69 192 ALA A N 1
ATOM 1310 C CA . ALA A 1 192 ? 12.763 -6.827 -14.390 1.00 97.69 192 ALA A CA 1
ATOM 1311 C C . ALA A 1 192 ? 12.181 -5.421 -14.627 1.00 97.69 192 ALA A C 1
ATOM 1313 O O . ALA A 1 192 ? 11.357 -5.243 -15.525 1.00 97.69 192 ALA A O 1
ATOM 1314 N N . ALA A 1 193 ? 12.651 -4.411 -13.884 1.00 97.56 193 ALA A N 1
ATOM 1315 C CA . ALA A 1 193 ? 12.220 -3.024 -14.067 1.00 97.56 193 ALA A CA 1
ATOM 1316 C C . ALA A 1 193 ? 12.608 -2.471 -15.448 1.00 97.56 193 ALA A C 1
ATOM 1318 O O . ALA A 1 193 ? 11.796 -1.818 -16.101 1.00 97.56 193 ALA A O 1
ATOM 1319 N N . ALA A 1 194 ? 13.817 -2.773 -15.925 1.00 97.56 194 ALA A N 1
ATOM 1320 C CA . ALA A 1 194 ? 14.264 -2.400 -17.263 1.00 97.56 194 ALA A CA 1
ATOM 1321 C C . ALA A 1 194 ? 13.411 -3.060 -18.358 1.00 97.56 194 ALA A C 1
ATOM 1323 O O . ALA A 1 194 ? 13.003 -2.384 -19.300 1.00 97.56 194 ALA A O 1
ATOM 1324 N N . GLY A 1 195 ? 13.103 -4.356 -18.220 1.00 97.25 195 GLY A N 1
ATOM 1325 C CA . GLY A 1 195 ? 12.202 -5.062 -19.135 1.00 97.25 195 GLY A CA 1
ATOM 1326 C C . GLY A 1 195 ? 10.815 -4.421 -19.180 1.00 97.25 195 GLY A C 1
ATOM 1327 O O . GLY A 1 195 ? 10.298 -4.137 -20.258 1.00 97.25 195 GLY A O 1
ATOM 1328 N N . TRP A 1 196 ? 10.264 -4.086 -18.013 1.00 97.50 196 TRP A N 1
ATOM 1329 C CA . TRP A 1 196 ? 8.969 -3.418 -17.904 1.00 97.50 196 TRP A CA 1
ATOM 1330 C C . TRP A 1 196 ? 8.950 -2.038 -18.581 1.00 97.50 196 TRP A C 1
ATOM 1332 O O . TRP A 1 196 ? 8.012 -1.736 -19.316 1.00 97.50 196 TRP A O 1
ATOM 1342 N N . LEU A 1 197 ? 9.999 -1.223 -18.399 1.00 96.81 197 LEU A N 1
ATOM 1343 C CA . LEU A 1 197 ? 10.119 0.097 -19.040 1.00 96.81 197 LEU A CA 1
ATOM 1344 C C . LEU A 1 197 ? 10.204 0.023 -20.570 1.00 96.81 197 LEU A C 1
ATOM 1346 O O . LEU A 1 197 ? 9.818 0.972 -21.241 1.00 96.81 197 LEU A O 1
ATOM 1350 N N . ILE A 1 198 ? 10.726 -1.073 -21.123 1.00 96.44 198 ILE A N 1
ATOM 1351 C CA . ILE A 1 198 ? 10.800 -1.276 -22.577 1.00 96.44 198 ILE A CA 1
ATOM 1352 C C . ILE A 1 198 ? 9.444 -1.727 -23.134 1.00 96.44 198 ILE A C 1
ATOM 1354 O O . ILE A 1 198 ? 9.088 -1.374 -24.258 1.00 96.44 198 ILE A O 1
ATOM 1358 N N . GLU A 1 199 ? 8.698 -2.526 -22.371 1.00 96.81 199 GLU A N 1
ATOM 1359 C CA . GLU A 1 199 ? 7.397 -3.056 -22.787 1.00 96.81 199 GLU A CA 1
ATOM 1360 C C . GLU A 1 199 ? 6.266 -2.022 -22.712 1.00 96.81 199 GLU A C 1
ATOM 1362 O O . GLU A 1 199 ? 5.304 -2.123 -23.476 1.00 96.81 199 GLU A O 1
ATOM 1367 N N . GLN A 1 200 ? 6.363 -1.052 -21.800 1.00 95.75 200 GLN A N 1
ATOM 1368 C CA . GLN A 1 200 ? 5.311 -0.070 -21.538 1.00 95.75 200 GLN A CA 1
ATOM 1369 C C . GLN A 1 200 ? 5.621 1.315 -22.112 1.00 95.75 200 GLN A C 1
ATOM 1371 O O . GLN A 1 200 ? 6.771 1.708 -22.289 1.00 95.75 200 GLN A O 1
ATOM 1376 N N . ASP A 1 201 ? 4.563 2.088 -22.362 1.00 96.31 201 ASP A N 1
ATOM 1377 C CA . ASP A 1 201 ? 4.684 3.513 -22.669 1.00 96.31 201 ASP A CA 1
ATOM 1378 C C . ASP A 1 201 ? 4.942 4.295 -21.372 1.00 96.31 201 ASP A C 1
ATOM 1380 O O . ASP A 1 201 ? 4.027 4.579 -20.593 1.00 96.31 201 ASP A O 1
ATOM 1384 N N . VAL A 1 202 ? 6.218 4.608 -21.140 1.00 94.81 202 VAL A N 1
ATOM 1385 C CA . VAL A 1 202 ? 6.719 5.254 -19.920 1.00 94.81 202 VAL A CA 1
ATOM 1386 C C . VAL A 1 202 ? 6.004 6.579 -19.636 1.00 94.81 202 VAL A C 1
ATOM 1388 O O . VAL A 1 202 ? 5.665 6.847 -18.485 1.00 94.81 202 VAL A O 1
ATOM 1391 N N . GLU A 1 203 ? 5.714 7.385 -20.663 1.00 95.56 203 GLU A N 1
ATOM 1392 C CA . GLU A 1 203 ? 5.053 8.684 -20.485 1.00 95.56 203 GLU A CA 1
ATOM 1393 C C . GLU A 1 203 ? 3.588 8.517 -20.060 1.00 95.56 203 GLU A C 1
ATOM 1395 O O . GLU A 1 203 ? 3.095 9.238 -19.186 1.00 95.56 203 GLU A O 1
ATOM 1400 N N . ALA A 1 204 ? 2.879 7.559 -20.662 1.00 96.38 204 ALA A N 1
ATOM 1401 C CA . ALA A 1 204 ? 1.480 7.291 -20.344 1.00 96.38 204 ALA A CA 1
ATOM 1402 C C . ALA A 1 204 ? 1.314 6.726 -18.923 1.00 96.38 204 ALA A C 1
ATOM 1404 O O . ALA A 1 204 ? 0.416 7.151 -18.187 1.00 96.38 204 ALA A O 1
ATOM 1405 N N . GLU A 1 205 ? 2.192 5.803 -18.528 1.00 96.25 205 GLU A N 1
ATOM 1406 C CA . GLU A 1 205 ? 2.207 5.218 -17.186 1.00 96.25 205 GLU A CA 1
ATOM 1407 C C . GLU A 1 205 ? 2.604 6.246 -16.122 1.00 96.25 205 GLU A C 1
ATOM 1409 O O . GLU A 1 205 ? 1.963 6.322 -15.071 1.00 96.25 205 GLU A O 1
ATOM 1414 N N . GLU A 1 206 ? 3.584 7.110 -16.399 1.00 95.88 206 GLU A N 1
ATOM 1415 C CA . GLU A 1 206 ? 3.945 8.188 -15.479 1.00 95.88 206 GLU A CA 1
ATOM 1416 C C . GLU A 1 206 ? 2.775 9.162 -15.271 1.00 95.88 206 GLU A C 1
ATOM 1418 O O . GLU A 1 206 ? 2.457 9.522 -14.135 1.00 95.88 206 GLU A O 1
ATOM 1423 N N . GLN A 1 207 ? 2.060 9.536 -16.336 1.00 96.75 207 GLN A N 1
ATOM 1424 C CA . GLN A 1 207 ? 0.862 10.375 -16.224 1.00 96.75 207 GLN A CA 1
ATOM 1425 C C . GLN A 1 207 ? -0.278 9.681 -15.468 1.00 96.75 207 GLN A C 1
ATOM 1427 O O . GLN A 1 207 ? -1.050 10.335 -14.763 1.00 96.75 207 GLN A O 1
ATOM 1432 N N . ALA A 1 208 ? -0.444 8.367 -15.629 1.00 96.38 208 ALA A N 1
ATOM 1433 C CA . ALA A 1 208 ? -1.428 7.601 -14.868 1.00 96.38 208 ALA A CA 1
ATOM 1434 C C . ALA A 1 208 ? -1.072 7.570 -13.375 1.00 96.38 208 ALA A C 1
ATOM 1436 O O . ALA A 1 208 ? -1.932 7.822 -12.530 1.00 96.38 208 ALA A O 1
ATOM 1437 N N . TRP A 1 209 ? 0.202 7.349 -13.055 1.00 95.19 209 TRP A N 1
ATOM 1438 C CA . TRP A 1 209 ? 0.717 7.379 -11.691 1.00 95.19 209 TRP A CA 1
ATOM 1439 C C . TRP A 1 209 ? 0.562 8.759 -11.039 1.00 95.19 209 TRP A C 1
ATOM 1441 O O . TRP A 1 209 ? 0.079 8.857 -9.909 1.00 95.19 209 TRP A O 1
ATOM 1451 N N . GLN A 1 210 ? 0.890 9.837 -11.755 1.00 94.88 210 GLN A N 1
ATOM 1452 C CA . GLN A 1 210 ? 0.706 11.207 -11.266 1.00 94.88 210 GLN A CA 1
ATOM 1453 C C . GLN A 1 210 ? -0.771 11.520 -10.987 1.00 94.88 210 GLN A C 1
ATOM 1455 O O . GLN A 1 210 ? -1.088 12.018 -9.907 1.00 94.88 210 GLN A O 1
ATOM 1460 N N . ARG A 1 211 ? -1.686 11.154 -11.897 1.00 96.19 211 ARG A N 1
ATOM 1461 C CA . ARG A 1 211 ? -3.135 11.331 -11.689 1.00 96.19 211 ARG A CA 1
ATOM 1462 C C . ARG A 1 211 ? -3.645 10.561 -10.478 1.00 96.19 211 ARG A C 1
ATOM 1464 O O . ARG A 1 211 ? -4.314 11.145 -9.633 1.00 96.19 211 ARG A O 1
ATOM 1471 N N . ALA A 1 212 ? -3.270 9.289 -10.343 1.00 94.00 212 ALA A N 1
ATOM 1472 C CA . ALA A 1 212 ? -3.650 8.482 -9.184 1.00 94.00 212 ALA A CA 1
ATOM 1473 C C . ALA A 1 212 ? -3.171 9.117 -7.865 1.00 94.00 212 ALA A C 1
ATOM 1475 O O . ALA A 1 212 ? -3.872 9.093 -6.853 1.00 94.00 212 ALA A O 1
ATOM 1476 N N . ARG A 1 213 ? -1.987 9.739 -7.872 1.00 91.19 213 ARG A N 1
ATOM 1477 C CA . ARG A 1 213 ? -1.452 10.452 -6.709 1.00 91.19 213 ARG A CA 1
ATOM 1478 C C . ARG A 1 213 ? -2.196 11.745 -6.395 1.00 91.19 213 ARG A C 1
ATOM 1480 O O . ARG A 1 213 ? -2.399 12.051 -5.219 1.00 91.19 213 ARG A O 1
ATOM 1487 N N . GLU A 1 214 ? -2.568 12.518 -7.406 1.00 92.44 214 GLU A N 1
ATOM 1488 C CA . GLU A 1 214 ? -3.382 13.721 -7.222 1.00 92.44 214 GLU A CA 1
ATOM 1489 C C . GLU A 1 214 ? -4.764 13.364 -6.672 1.00 92.44 214 GLU A C 1
ATOM 1491 O O . GLU A 1 214 ? -5.168 13.914 -5.648 1.00 92.44 214 GLU A O 1
ATOM 1496 N N . GLU A 1 215 ? -5.423 12.359 -7.251 1.00 92.81 215 GLU A N 1
ATOM 1497 C CA . GLU A 1 215 ? -6.709 11.841 -6.778 1.00 92.81 215 GLU A CA 1
ATOM 1498 C C . GLU A 1 215 ? -6.628 11.359 -5.323 1.00 92.81 215 GLU A C 1
ATOM 1500 O O . GLU A 1 215 ? -7.481 11.706 -4.504 1.00 92.81 215 GLU A O 1
ATOM 1505 N N . ALA A 1 216 ? -5.569 10.631 -4.951 1.00 89.31 216 ALA A N 1
ATOM 1506 C CA . ALA A 1 216 ? -5.353 10.198 -3.571 1.00 89.31 216 ALA A CA 1
ATOM 1507 C C . ALA A 1 216 ? -5.175 11.387 -2.607 1.00 89.31 216 ALA A C 1
ATOM 1509 O O . ALA A 1 216 ? -5.711 11.379 -1.494 1.00 89.31 216 ALA A O 1
ATOM 1510 N N . ARG A 1 217 ? -4.457 12.439 -3.026 1.00 89.75 217 ARG A N 1
ATOM 1511 C CA . ARG A 1 217 ? -4.289 13.665 -2.226 1.00 89.75 217 ARG A CA 1
ATOM 1512 C C . ARG A 1 217 ? -5.610 14.411 -2.058 1.00 89.75 217 ARG A C 1
ATOM 1514 O O . ARG A 1 217 ? -5.908 14.860 -0.951 1.00 89.75 217 ARG A O 1
ATOM 1521 N N . GLU A 1 218 ? -6.405 14.537 -3.114 1.00 92.81 218 GLU A N 1
ATOM 1522 C CA . GLU A 1 218 ? -7.726 15.168 -3.055 1.00 92.81 218 GLU A CA 1
ATOM 1523 C C . GLU A 1 218 ? -8.693 14.371 -2.172 1.00 92.81 218 GLU A C 1
ATOM 1525 O O . GLU A 1 218 ? -9.344 14.941 -1.291 1.00 92.81 218 GLU A O 1
ATOM 1530 N N . ALA A 1 219 ? -8.724 13.045 -2.323 1.00 91.00 219 ALA A N 1
ATOM 1531 C CA . ALA A 1 219 ? -9.528 12.156 -1.493 1.00 91.00 219 ALA A CA 1
ATOM 1532 C C . ALA A 1 219 ? -9.150 12.273 -0.008 1.00 91.00 219 ALA A C 1
ATOM 1534 O O . ALA A 1 219 ? -10.028 12.403 0.848 1.00 91.00 219 ALA A O 1
ATOM 1535 N N . ALA A 1 220 ? -7.852 12.321 0.310 1.00 90.19 220 ALA A N 1
ATOM 1536 C CA . ALA A 1 220 ? -7.375 12.517 1.676 1.00 90.19 220 ALA A CA 1
ATOM 1537 C C . ALA A 1 220 ? -7.796 13.881 2.255 1.00 90.19 220 ALA A C 1
ATOM 1539 O O . ALA A 1 220 ? -8.172 13.965 3.428 1.00 90.19 220 ALA A O 1
ATOM 1540 N N . GLN A 1 221 ? -7.787 14.949 1.450 1.00 92.50 221 GLN A N 1
ATOM 1541 C CA . GLN A 1 221 ? -8.265 16.270 1.874 1.00 92.50 221 GLN A CA 1
ATOM 1542 C C . GLN A 1 221 ? -9.771 16.270 2.151 1.00 92.50 221 GLN A C 1
ATOM 1544 O O . GLN A 1 221 ? -10.209 16.786 3.183 1.00 92.50 221 GLN A O 1
ATOM 1549 N N . LEU A 1 222 ? -10.565 15.660 1.269 1.00 93.44 222 LEU A N 1
ATOM 1550 C CA . LEU A 1 222 ? -12.008 15.527 1.459 1.00 93.44 222 LEU A CA 1
ATOM 1551 C C . LEU A 1 222 ? -12.328 14.702 2.708 1.00 93.44 222 LEU A C 1
ATOM 1553 O O . LEU A 1 222 ? -13.121 15.146 3.541 1.00 93.44 222 LEU A O 1
ATOM 1557 N N . ALA A 1 223 ? -11.644 13.573 2.902 1.00 92.19 223 ALA A N 1
ATOM 1558 C CA . ALA A 1 223 ? -11.781 12.742 4.093 1.00 92.19 223 ALA A CA 1
ATOM 1559 C C . ALA A 1 223 ? -11.381 13.500 5.370 1.00 92.19 223 ALA A C 1
ATOM 1561 O O . ALA A 1 223 ? -12.043 13.385 6.404 1.00 92.19 223 ALA A O 1
ATOM 1562 N N . ALA A 1 224 ? -10.332 14.327 5.324 1.00 92.19 224 ALA A N 1
ATOM 1563 C CA . ALA A 1 224 ? -9.937 15.164 6.454 1.00 92.19 224 ALA A CA 1
ATOM 1564 C C . ALA A 1 224 ? -11.008 16.215 6.795 1.00 92.19 224 ALA A C 1
ATOM 1566 O O . ALA A 1 224 ? -11.332 16.404 7.971 1.00 92.19 224 ALA A O 1
ATOM 1567 N N . LEU A 1 225 ? -11.598 16.867 5.789 1.00 95.62 225 LEU A N 1
ATOM 1568 C CA . LEU A 1 225 ? -12.700 17.814 5.981 1.00 95.62 225 LEU A CA 1
ATOM 1569 C C . LEU A 1 225 ? -13.958 17.125 6.517 1.00 95.62 225 LEU A C 1
ATOM 1571 O O . LEU A 1 225 ? -14.623 17.664 7.403 1.00 95.62 225 LEU A O 1
ATOM 1575 N N . GLU A 1 226 ? -14.276 15.929 6.031 1.00 94.56 226 GLU A N 1
ATOM 1576 C CA . GLU A 1 226 ? -15.389 15.131 6.538 1.00 94.56 226 GLU A CA 1
ATOM 1577 C C . GLU A 1 226 ? -15.161 14.726 7.996 1.00 94.56 226 GLU A C 1
ATOM 1579 O O . GLU A 1 226 ? -16.033 14.950 8.835 1.00 94.56 226 GLU A O 1
ATOM 1584 N N . ARG A 1 227 ? -13.958 14.254 8.350 1.00 93.06 227 ARG A N 1
ATOM 1585 C CA . ARG A 1 227 ? -13.576 13.977 9.745 1.00 93.06 227 ARG A CA 1
ATOM 1586 C C . ARG A 1 227 ? -13.731 15.216 10.627 1.00 93.06 227 ARG A C 1
ATOM 1588 O O . ARG A 1 227 ? -14.240 15.110 11.743 1.00 93.06 227 ARG A O 1
ATOM 1595 N N . GLN A 1 228 ? -13.343 16.397 10.143 1.00 92.38 228 GLN A N 1
ATOM 1596 C CA . GLN A 1 228 ? -13.532 17.654 10.876 1.00 92.38 228 GLN A CA 1
ATOM 1597 C C . GLN A 1 228 ? -15.014 18.010 11.053 1.00 92.38 228 GLN A C 1
ATOM 1599 O O . GLN A 1 228 ? -15.418 18.401 12.151 1.00 92.38 228 GLN A O 1
ATOM 1604 N N . ARG A 1 229 ? -15.838 17.835 10.013 1.00 96.31 229 ARG A N 1
ATOM 1605 C CA . ARG A 1 229 ? -17.293 18.052 10.081 1.00 96.31 229 ARG A CA 1
ATOM 1606 C C . ARG A 1 229 ? -17.955 17.093 11.064 1.00 96.31 229 ARG A C 1
ATOM 1608 O O . ARG A 1 229 ? -18.704 17.542 11.929 1.00 96.31 229 ARG A O 1
ATOM 1615 N N . SER A 1 230 ? -17.628 15.808 10.989 1.00 92.62 230 SER A N 1
ATOM 1616 C CA . SER A 1 230 ? -18.120 14.774 11.901 1.00 92.62 230 SER A CA 1
ATOM 1617 C C . SER A 1 230 ? -17.708 15.065 13.342 1.00 92.62 230 SER A C 1
ATOM 1619 O O . SER A 1 230 ? -18.543 15.031 14.246 1.00 92.62 230 SER A O 1
ATOM 1621 N N . LYS A 1 231 ? -16.452 15.470 13.567 1.00 91.81 231 LYS A N 1
ATOM 1622 C CA . LYS A 1 231 ? -15.966 15.897 14.886 1.00 91.81 231 LYS A CA 1
ATOM 1623 C C . LYS A 1 231 ? -16.755 17.092 15.427 1.00 91.81 231 LYS A C 1
ATOM 1625 O O . LYS A 1 231 ? -17.168 17.071 16.584 1.00 91.81 231 LYS A O 1
ATOM 1630 N N . ALA A 1 232 ? -16.997 18.115 14.608 1.00 91.12 232 ALA A N 1
ATOM 1631 C CA . ALA A 1 232 ? -17.786 19.281 15.006 1.00 91.12 232 ALA A CA 1
ATOM 1632 C C . ALA A 1 232 ? -19.250 18.915 15.313 1.00 91.12 232 ALA A C 1
ATOM 1634 O O . ALA A 1 232 ? -19.808 19.392 16.301 1.00 91.12 232 ALA A O 1
ATOM 1635 N N . ALA A 1 233 ? -19.858 18.031 14.518 1.00 93.12 233 ALA A N 1
ATOM 1636 C CA . ALA A 1 233 ? -21.221 17.553 14.740 1.00 93.12 233 ALA A CA 1
ATOM 1637 C C . ALA A 1 233 ? -21.358 16.794 16.071 1.00 93.12 233 ALA A C 1
ATOM 1639 O O . ALA A 1 233 ? -22.319 17.017 16.807 1.00 93.12 233 ALA A O 1
ATOM 1640 N N . VAL A 1 234 ? -20.381 15.948 16.415 1.00 89.69 234 VAL A N 1
ATOM 1641 C CA . VAL A 1 234 ? -20.341 15.240 17.704 1.00 89.69 234 VAL A CA 1
ATOM 1642 C C . VAL A 1 234 ? -20.190 16.223 18.865 1.00 89.69 234 VAL A C 1
ATOM 1644 O O . VAL A 1 234 ? -20.957 16.146 19.822 1.00 89.69 234 VAL A O 1
ATOM 1647 N N . LEU A 1 235 ? -19.263 17.184 18.774 1.00 89.06 235 LEU A N 1
ATOM 1648 C CA . LEU A 1 235 ? -19.083 18.198 19.822 1.00 89.06 235 LEU A CA 1
ATOM 1649 C C . LEU A 1 235 ? -20.373 18.990 20.078 1.00 89.06 235 LEU A C 1
ATOM 1651 O O . LEU A 1 235 ? -20.760 19.168 21.232 1.00 89.06 235 LEU A O 1
ATOM 1655 N N . ASN A 1 236 ? -21.073 19.384 19.009 1.00 90.44 236 ASN A N 1
ATOM 1656 C CA . ASN A 1 236 ? -22.343 20.104 19.104 1.00 90.44 236 ASN A CA 1
ATOM 1657 C C . ASN A 1 236 ? -23.474 19.243 19.685 1.00 90.44 236 ASN A C 1
ATOM 1659 O O . ASN A 1 236 ? -24.288 19.750 20.448 1.00 90.44 236 ASN A O 1
ATOM 1663 N N . ARG A 1 237 ? -23.549 17.948 19.345 1.00 90.81 237 ARG A N 1
ATOM 1664 C CA . ARG A 1 237 ? -24.635 17.061 19.803 1.00 90.81 237 ARG A CA 1
ATOM 1665 C C . ARG A 1 237 ? -24.601 16.791 21.307 1.00 90.81 237 ARG A C 1
ATOM 1667 O O . ARG A 1 237 ? -25.649 16.560 21.901 1.00 90.81 237 ARG A O 1
ATOM 1674 N N . PHE A 1 238 ? -23.413 16.769 21.900 1.00 89.25 238 PHE A N 1
ATOM 1675 C CA . PHE A 1 238 ? -23.223 16.413 23.307 1.00 89.25 238 PHE A CA 1
ATOM 1676 C C . PHE A 1 238 ? -22.962 17.628 24.214 1.00 89.25 238 PHE A C 1
ATOM 1678 O O . PHE A 1 238 ? -22.545 17.439 25.355 1.00 89.25 238 PHE A O 1
ATOM 1685 N N . ASP A 1 239 ? -23.162 18.860 23.719 1.00 83.88 239 ASP A N 1
ATOM 1686 C CA . ASP A 1 239 ? -22.801 20.113 24.411 1.00 83.88 239 ASP A CA 1
ATOM 1687 C C . ASP A 1 239 ? -21.365 20.096 24.974 1.00 83.88 239 ASP A C 1
ATOM 1689 O O . ASP A 1 239 ? -21.029 20.749 25.970 1.00 83.88 239 ASP A O 1
ATOM 1693 N N . LEU A 1 240 ? -20.484 19.328 24.327 1.00 73.19 240 LEU A N 1
ATOM 1694 C CA . LEU A 1 240 ? -19.104 19.195 24.749 1.00 73.19 240 LEU A CA 1
ATOM 1695 C C . LEU A 1 240 ? -18.383 20.460 24.314 1.00 73.19 240 LEU A C 1
ATOM 1697 O O . LEU A 1 240 ? -18.052 20.645 23.141 1.00 73.19 240 LEU A O 1
ATOM 1701 N N . ARG A 1 241 ? -18.105 21.344 25.275 1.00 66.56 241 ARG A N 1
ATOM 1702 C CA . ARG A 1 241 ? -17.156 22.426 25.028 1.00 66.56 241 ARG A CA 1
ATOM 1703 C C . ARG A 1 241 ? -15.801 21.791 24.717 1.00 66.56 241 ARG A C 1
ATOM 1705 O O . ARG A 1 241 ? -15.330 20.995 25.533 1.00 66.56 241 ARG A O 1
ATOM 1712 N N . PRO A 1 242 ? -15.156 22.133 23.586 1.00 63.38 242 PRO A N 1
ATOM 1713 C CA . PRO A 1 242 ? -13.780 21.731 23.367 1.00 63.38 242 PRO A CA 1
ATOM 1714 C C . PRO A 1 242 ? -12.974 22.272 24.544 1.00 63.38 242 PRO A C 1
ATOM 1716 O O . PRO A 1 242 ? -12.916 23.483 24.763 1.00 63.38 242 PRO A O 1
ATOM 1719 N N . VAL A 1 243 ? -12.422 21.365 25.351 1.00 60.91 243 VAL A N 1
ATOM 1720 C CA . VAL A 1 243 ? -11.481 21.737 26.400 1.00 60.91 243 VAL A CA 1
ATOM 1721 C C . VAL A 1 243 ? -10.278 22.282 25.653 1.00 60.91 243 VAL A C 1
ATOM 1723 O O . VAL A 1 243 ? -9.501 21.521 25.077 1.00 60.91 243 VAL A O 1
ATOM 1726 N N . SER A 1 244 ? -10.171 23.607 25.580 1.00 63.50 244 SER A N 1
ATOM 1727 C CA . SER A 1 244 ? -8.948 24.248 25.139 1.00 63.50 244 SER A CA 1
ATOM 1728 C C . SER A 1 244 ? -7.854 23.714 26.050 1.00 63.50 244 SER A C 1
ATOM 1730 O O . SER A 1 244 ? -7.882 23.920 27.267 1.00 63.50 244 SER A O 1
ATOM 1732 N N . GLY A 1 245 ? -6.925 22.959 25.460 1.00 58.72 245 GLY A N 1
ATOM 1733 C CA . GLY A 1 245 ? -5.690 22.608 26.143 1.00 58.72 245 GLY A CA 1
ATOM 1734 C C . GLY A 1 245 ? -5.099 23.882 26.752 1.00 58.72 245 GLY A C 1
ATOM 1735 O O . GLY A 1 245 ? -5.313 24.967 26.198 1.00 58.72 245 GLY A O 1
ATOM 1736 N N . PRO A 1 246 ? -4.443 23.785 27.920 1.00 51.91 246 PRO A N 1
ATOM 1737 C CA . PRO A 1 246 ? -3.944 24.953 28.630 1.00 51.91 246 PRO A CA 1
ATOM 1738 C C . PRO A 1 246 ? -3.150 25.823 27.656 1.00 51.91 246 PRO A C 1
ATOM 1740 O O . PRO A 1 246 ? -2.160 25.369 27.086 1.00 51.91 246 PRO A O 1
ATOM 1743 N N . ALA A 1 247 ? -3.648 27.042 27.430 1.00 56.03 247 ALA A N 1
ATOM 1744 C CA . ALA A 1 247 ? -2.996 28.026 26.585 1.00 56.03 247 ALA A CA 1
ATOM 1745 C C . ALA A 1 247 ? -1.536 28.149 27.028 1.00 56.03 247 ALA A C 1
ATOM 1747 O O . ALA A 1 247 ? -1.270 28.268 28.228 1.00 56.03 247 ALA A O 1
ATOM 1748 N N . GLU A 1 248 ? -0.607 28.077 26.073 1.00 56.38 248 GLU A N 1
ATOM 1749 C CA . GLU A 1 248 ? 0.814 28.320 26.305 1.00 56.38 248 GLU A CA 1
ATOM 1750 C C . GLU A 1 248 ? 0.990 29.626 27.088 1.00 56.38 248 GLU A C 1
ATOM 1752 O O . GLU A 1 248 ? 0.810 30.729 26.579 1.00 56.38 248 GLU A O 1
ATOM 1757 N N . GLY A 1 249 ? 1.264 29.488 28.380 1.00 55.19 249 GLY A N 1
ATOM 1758 C CA . GLY A 1 249 ? 1.165 30.600 29.312 1.00 55.19 249 GLY A CA 1
ATOM 1759 C C . GLY A 1 249 ? 1.500 30.161 30.724 1.00 55.19 249 GLY A C 1
ATOM 1760 O O . GLY A 1 249 ? 0.696 30.301 31.638 1.00 55.19 249 GLY A O 1
ATOM 1761 N N . GLY A 1 250 ? 2.696 29.602 30.898 1.00 50.88 250 GLY A N 1
ATOM 1762 C CA . GLY A 1 250 ? 3.264 29.325 32.213 1.00 50.88 250 GLY A CA 1
ATOM 1763 C C . GLY A 1 250 ? 3.586 27.857 32.418 1.00 50.88 250 GLY A C 1
ATOM 1764 O O . GLY A 1 250 ? 2.750 27.068 32.852 1.00 50.88 250 GLY A O 1
ATOM 1765 N N . LYS A 1 251 ? 4.855 27.521 32.183 1.00 53.84 251 LYS A N 1
ATOM 1766 C CA . LYS A 1 251 ? 5.499 26.315 32.697 1.00 53.84 251 LYS A CA 1
ATOM 1767 C C . LYS A 1 251 ? 5.324 26.263 34.220 1.00 53.84 251 LYS A C 1
ATOM 1769 O O . LYS A 1 251 ? 6.096 26.846 34.974 1.00 53.84 251 LYS A O 1
ATOM 1774 N N . LYS A 1 252 ? 4.291 25.571 34.677 1.00 54.91 252 LYS A N 1
ATOM 1775 C CA . LYS A 1 252 ? 4.330 24.817 35.924 1.00 54.91 252 LYS A CA 1
ATOM 1776 C C . LYS A 1 252 ? 3.946 23.411 35.535 1.00 54.91 252 LYS A C 1
ATOM 1778 O O . LYS A 1 252 ? 2.765 23.118 35.369 1.00 54.91 252 LYS A O 1
ATOM 1783 N N . GLU A 1 253 ? 4.975 22.602 35.318 1.00 56.97 253 GLU A N 1
ATOM 1784 C CA . GLU A 1 253 ? 4.893 21.151 35.232 1.00 56.97 253 GLU A CA 1
ATOM 1785 C C . GLU A 1 253 ? 4.002 20.668 36.379 1.00 56.97 253 GLU A C 1
ATOM 1787 O O . GLU A 1 253 ? 4.404 20.616 37.540 1.00 56.97 253 GLU A O 1
ATOM 1792 N N . ARG A 1 254 ? 2.732 20.400 36.074 1.00 59.88 254 ARG A N 1
ATOM 1793 C CA . ARG A 1 254 ? 1.939 19.513 36.910 1.00 59.88 254 ARG A CA 1
ATOM 1794 C C . ARG A 1 254 ? 2.391 18.118 36.499 1.00 59.88 254 ARG A C 1
ATOM 1796 O O . ARG A 1 254 ? 2.291 17.815 35.310 1.00 59.88 254 ARG A O 1
ATOM 1803 N N . PRO A 1 255 ? 2.923 17.303 37.420 1.00 50.22 255 PRO A N 1
ATOM 1804 C CA . PRO A 1 255 ? 3.465 16.006 37.064 1.00 50.22 255 PRO A CA 1
ATOM 1805 C C . PRO A 1 255 ? 2.320 15.134 36.546 1.00 50.22 255 PRO A C 1
ATOM 1807 O O . PRO A 1 255 ? 1.456 14.695 37.302 1.00 50.22 255 PRO A O 1
ATOM 1810 N N . LEU A 1 256 ? 2.314 14.898 35.234 1.00 52.78 256 LEU A N 1
ATOM 1811 C CA . LEU A 1 256 ? 1.440 13.951 34.541 1.00 52.78 256 LEU A CA 1
ATOM 1812 C C . LEU A 1 256 ? 1.890 12.493 34.772 1.00 52.78 256 LEU A C 1
ATOM 1814 O O . LEU A 1 256 ? 1.597 11.610 33.977 1.00 52.78 256 LEU A O 1
ATOM 1818 N N . GLU A 1 257 ? 2.587 12.214 35.874 1.00 52.47 257 GLU A N 1
ATOM 1819 C CA . GLU A 1 257 ? 2.999 10.859 36.248 1.00 52.47 257 GLU A CA 1
ATOM 1820 C C . GLU A 1 257 ? 1.855 10.053 36.887 1.00 52.47 257 GLU A C 1
ATOM 1822 O O . GLU A 1 257 ? 1.956 8.842 37.026 1.00 52.47 257 GLU A O 1
ATOM 1827 N N . ALA A 1 258 ? 0.721 10.667 37.237 1.00 56.03 258 ALA A N 1
ATOM 1828 C CA . ALA A 1 258 ? -0.331 9.971 37.984 1.00 56.03 258 ALA A CA 1
ATOM 1829 C C . ALA A 1 258 ? -1.190 8.985 37.161 1.00 56.03 258 ALA A C 1
ATOM 1831 O O . ALA A 1 258 ? -1.949 8.224 37.760 1.00 56.03 258 ALA A O 1
ATOM 1832 N N . TRP A 1 259 ? -1.094 8.964 35.822 1.00 49.97 259 TRP A N 1
ATOM 1833 C CA . TRP A 1 259 ? -1.936 8.072 34.999 1.00 49.97 259 TRP A CA 1
ATOM 1834 C C . TRP A 1 259 ? -1.184 7.127 34.056 1.00 49.97 259 TRP A C 1
ATOM 1836 O O . TRP A 1 259 ? -1.714 6.075 33.710 1.00 49.97 259 TRP A O 1
ATOM 1846 N N . THR A 1 260 ? 0.080 7.405 33.731 1.00 46.91 260 THR A N 1
ATOM 1847 C CA . THR A 1 260 ? 0.940 6.492 32.951 1.00 46.91 260 THR A CA 1
ATOM 1848 C C . THR A 1 260 ? 1.979 5.749 33.803 1.00 46.91 260 THR A C 1
ATOM 1850 O O . THR A 1 260 ? 2.505 4.724 33.362 1.00 46.91 260 THR A O 1
ATOM 1853 N N . ALA A 1 261 ? 2.202 6.137 35.068 1.00 46.94 261 ALA A N 1
ATOM 1854 C CA . ALA A 1 261 ? 3.103 5.415 35.982 1.00 46.94 261 ALA A CA 1
ATOM 1855 C C . ALA A 1 261 ? 2.562 4.055 36.477 1.00 46.94 261 ALA A C 1
ATOM 1857 O O . ALA A 1 261 ? 3.226 3.374 37.255 1.00 46.94 261 ALA A O 1
ATOM 1858 N N . GLY A 1 262 ? 1.387 3.611 36.012 1.00 47.16 262 GLY A N 1
ATOM 1859 C CA . GLY A 1 262 ? 0.848 2.284 36.326 1.00 47.16 262 GLY A CA 1
ATOM 1860 C C . GLY A 1 262 ? 1.480 1.127 35.539 1.00 47.16 262 GLY A C 1
ATOM 1861 O O . GLY A 1 262 ? 1.379 -0.014 35.981 1.00 47.16 262 GLY A O 1
ATOM 1862 N N . LYS A 1 263 ? 2.136 1.386 34.393 1.00 50.44 263 LYS A N 1
ATOM 1863 C CA . LYS A 1 263 ? 2.682 0.312 33.533 1.00 50.44 263 LYS A CA 1
ATOM 1864 C C . LYS A 1 263 ? 4.194 0.352 33.286 1.00 50.44 263 LYS A C 1
ATOM 1866 O O . LYS A 1 263 ? 4.754 -0.693 32.982 1.00 50.44 263 LYS A O 1
ATOM 1871 N N . GLN A 1 264 ? 4.883 1.479 33.482 1.00 48.06 264 GLN A N 1
ATOM 1872 C CA . GLN A 1 264 ? 6.343 1.549 33.262 1.00 48.06 264 GLN A CA 1
ATOM 1873 C C . GLN A 1 264 ? 7.193 1.585 34.543 1.00 48.06 264 GLN A C 1
ATOM 1875 O O . GLN A 1 264 ? 8.398 1.350 34.489 1.00 48.06 264 GLN A O 1
ATOM 1880 N N . GLN A 1 265 ? 6.595 1.752 35.727 1.00 46.47 265 GLN A N 1
ATOM 1881 C CA . GLN A 1 265 ? 7.336 1.792 36.997 1.00 46.47 265 GLN A CA 1
ATOM 1882 C C . GLN A 1 265 ? 7.547 0.408 37.650 1.00 46.47 265 GLN A C 1
ATOM 1884 O O . GLN A 1 265 ? 7.751 0.307 38.863 1.00 46.47 265 GLN A O 1
ATOM 1889 N N . GLN A 1 266 ? 7.503 -0.670 36.855 1.00 48.94 266 GLN A N 1
ATOM 1890 C CA . GLN A 1 266 ? 7.813 -2.039 37.299 1.00 48.94 266 GLN A CA 1
ATOM 1891 C C . GLN A 1 266 ? 9.167 -2.571 36.798 1.00 48.94 266 GLN A C 1
ATOM 1893 O O . GLN A 1 266 ? 9.594 -3.625 37.260 1.00 48.94 266 GLN A O 1
ATOM 1898 N N . GLN A 1 267 ? 9.878 -1.844 35.925 1.00 49.06 267 GLN A N 1
ATOM 1899 C CA . GLN A 1 267 ? 11.201 -2.259 35.425 1.00 49.06 267 GLN A CA 1
ATOM 1900 C C . GLN A 1 267 ? 12.390 -1.451 35.968 1.00 49.06 267 GLN A C 1
ATOM 1902 O O . GLN A 1 267 ? 13.529 -1.877 35.809 1.00 49.06 267 GLN A O 1
ATOM 1907 N N . GLN A 1 268 ? 12.159 -0.347 36.684 1.00 47.97 268 GLN A N 1
ATOM 1908 C CA . GLN A 1 268 ? 13.216 0.401 37.381 1.00 47.97 268 GLN A CA 1
ATOM 1909 C C . GLN A 1 268 ? 12.900 0.532 38.874 1.00 47.97 268 GLN A C 1
ATOM 1911 O O . GLN A 1 268 ? 12.723 1.625 39.403 1.00 47.97 268 GLN A O 1
ATOM 1916 N N . GLN A 1 269 ? 12.808 -0.593 39.585 1.00 48.44 269 GLN A N 1
ATOM 1917 C CA . GLN A 1 269 ? 12.887 -0.582 41.046 1.00 48.44 269 GLN A CA 1
ATOM 1918 C C . GLN A 1 269 ? 14.172 -1.278 41.477 1.00 48.44 269 GLN A C 1
ATOM 1920 O O . GLN A 1 269 ? 14.476 -2.392 41.065 1.00 48.44 269 GLN A O 1
ATOM 1925 N N . GLN A 1 270 ? 14.948 -0.537 42.263 1.00 51.28 270 GLN A N 1
ATOM 1926 C CA . GLN A 1 270 ? 16.287 -0.859 42.735 1.00 51.28 270 GLN A CA 1
ATOM 1927 C C . GLN A 1 270 ? 16.418 -2.310 43.238 1.00 51.28 270 GLN A C 1
ATOM 1929 O O . GLN A 1 270 ? 15.543 -2.778 43.977 1.00 51.28 270 GLN A O 1
ATOM 1934 N N . PRO A 1 271 ? 17.529 -3.005 42.929 1.00 45.22 271 PRO A N 1
ATOM 1935 C CA . PRO A 1 271 ? 17.792 -4.335 43.461 1.00 45.22 271 PRO A CA 1
ATOM 1936 C C . PRO A 1 271 ? 17.990 -4.232 44.980 1.00 45.22 271 PRO A C 1
ATOM 1938 O O . PRO A 1 271 ? 19.000 -3.711 45.444 1.00 45.22 271 PRO A O 1
ATOM 1941 N N . GLY A 1 272 ? 17.014 -4.693 45.767 1.00 55.78 272 GLY A N 1
ATOM 1942 C CA . GLY A 1 272 ? 17.198 -4.879 47.213 1.00 55.78 272 GLY A CA 1
ATOM 1943 C C . GLY A 1 272 ? 16.026 -4.527 48.126 1.00 55.78 272 GLY A C 1
ATOM 1944 O O . GLY A 1 272 ? 16.119 -4.805 49.320 1.00 55.78 272 GLY A O 1
ATOM 1945 N N . LYS A 1 273 ? 14.918 -3.955 47.629 1.00 55.50 273 LYS A N 1
ATOM 1946 C CA . LYS A 1 273 ? 13.735 -3.724 48.479 1.00 55.50 273 LYS A CA 1
ATOM 1947 C C . LYS A 1 273 ? 12.698 -4.841 48.299 1.00 55.50 273 LYS A C 1
ATOM 1949 O O . LYS A 1 273 ? 12.255 -5.067 47.175 1.00 55.50 273 LYS A O 1
ATOM 1954 N N . PRO A 1 274 ? 12.304 -5.548 49.374 1.00 57.34 274 PRO A N 1
ATOM 1955 C CA . PRO A 1 274 ? 11.313 -6.612 49.286 1.00 57.34 274 PRO A CA 1
ATOM 1956 C C . PRO A 1 274 ? 9.942 -6.066 48.867 1.00 57.34 274 PRO A C 1
ATOM 1958 O O . PRO A 1 274 ? 9.331 -5.274 49.584 1.00 57.34 274 PRO A O 1
ATOM 1961 N N . GLN A 1 275 ? 9.451 -6.503 47.706 1.00 59.19 275 GLN A N 1
ATOM 1962 C CA . GLN A 1 275 ? 8.129 -6.146 47.197 1.00 59.19 275 GLN A CA 1
ATOM 1963 C C . GLN A 1 275 ? 7.051 -6.938 47.954 1.00 59.19 275 GLN A C 1
ATOM 1965 O O . GLN A 1 275 ? 7.007 -8.168 47.873 1.00 59.19 275 GLN A O 1
ATOM 1970 N N . VAL A 1 276 ? 6.187 -6.233 48.692 1.00 62.28 276 VAL A N 1
ATOM 1971 C CA . VAL A 1 276 ? 5.048 -6.835 49.400 1.00 62.28 276 VAL A CA 1
ATOM 1972 C C . VAL A 1 276 ? 3.862 -6.959 48.442 1.00 62.28 276 VAL A C 1
ATOM 1974 O O . VAL A 1 276 ? 3.438 -5.961 47.863 1.00 62.28 276 VAL A O 1
ATOM 1977 N N . ARG A 1 277 ? 3.327 -8.171 48.255 1.00 64.75 277 ARG A N 1
ATOM 1978 C CA . ARG A 1 277 ? 2.140 -8.426 47.412 1.00 64.75 277 ARG A CA 1
ATOM 1979 C C . ARG A 1 277 ? 0.925 -8.718 48.289 1.00 64.75 277 ARG A C 1
ATOM 1981 O O . ARG A 1 277 ? 1.041 -9.488 49.240 1.00 64.75 277 ARG A O 1
ATOM 1988 N N . TYR A 1 278 ? -0.221 -8.119 47.967 1.00 67.56 278 TYR A N 1
ATOM 1989 C CA . TYR A 1 278 ? -1.480 -8.277 48.704 1.00 67.56 278 TYR A CA 1
ATOM 1990 C C . TYR A 1 278 ? -2.508 -9.041 47.858 1.00 67.56 278 TYR A C 1
ATOM 1992 O O . TYR A 1 278 ? -2.632 -8.776 46.663 1.00 67.56 278 TYR A O 1
ATOM 2000 N N . ARG A 1 279 ? -3.264 -9.953 48.478 1.00 57.06 279 ARG A N 1
ATOM 2001 C CA . ARG A 1 279 ? -4.440 -10.629 47.899 1.00 57.06 279 ARG A CA 1
ATOM 2002 C C . ARG A 1 279 ? -5.560 -10.539 48.934 1.00 57.06 279 ARG A C 1
ATOM 2004 O O . ARG A 1 279 ? -5.307 -10.780 50.108 1.00 57.06 279 ARG A O 1
ATOM 2011 N N . GLU A 1 280 ? -6.754 -10.110 48.521 1.00 71.19 280 GLU A N 1
ATOM 2012 C CA . GLU A 1 280 ? -7.924 -9.943 49.414 1.00 71.19 280 GLU A CA 1
ATOM 2013 C C . GLU A 1 280 ? -7.654 -9.060 50.654 1.00 71.19 280 GLU A C 1
ATOM 2015 O O . GLU A 1 280 ? -8.185 -9.277 51.737 1.00 71.19 280 GLU A O 1
ATOM 2020 N N . GLY A 1 281 ? -6.795 -8.044 50.508 1.00 67.31 281 GLY A N 1
ATOM 2021 C CA . GLY A 1 281 ? -6.456 -7.112 51.592 1.00 67.31 281 GLY A CA 1
ATOM 2022 C C . GLY A 1 281 ? -5.436 -7.633 52.613 1.00 67.31 281 GLY A C 1
ATOM 2023 O O . GLY A 1 281 ? -5.068 -6.889 53.520 1.00 67.31 281 GLY A O 1
ATOM 2024 N N . VAL A 1 282 ? -4.918 -8.857 52.455 1.00 54.66 282 VAL A N 1
ATOM 2025 C CA . VAL A 1 282 ? -3.900 -9.448 53.341 1.00 54.66 282 VAL A CA 1
ATOM 2026 C C . VAL A 1 282 ? -2.560 -9.569 52.603 1.00 54.66 282 VAL A C 1
ATOM 2028 O O . VAL A 1 282 ? -2.513 -9.922 51.425 1.00 54.66 282 VAL A O 1
ATOM 2031 N N . ALA A 1 283 ? -1.453 -9.226 53.273 1.00 60.22 283 ALA A N 1
ATOM 2032 C CA . ALA A 1 283 ? -0.103 -9.318 52.709 1.00 60.22 283 ALA A CA 1
ATOM 2033 C C . ALA A 1 283 ? 0.321 -10.792 52.572 1.00 60.22 283 ALA A C 1
ATOM 2035 O O . ALA A 1 283 ? 0.460 -11.487 53.575 1.00 60.22 283 ALA A O 1
ATOM 2036 N N . VAL A 1 284 ? 0.539 -11.262 51.342 1.00 59.97 284 VAL A N 1
ATOM 2037 C CA . VAL A 1 284 ? 0.797 -12.681 51.031 1.00 59.97 284 VAL A CA 1
ATOM 2038 C C . VAL A 1 284 ? 2.291 -12.997 50.959 1.00 59.97 284 VAL A C 1
ATOM 2040 O O . VAL A 1 284 ? 2.707 -14.085 51.342 1.00 59.97 284 VAL A O 1
ATOM 2043 N N . THR A 1 285 ? 3.134 -12.060 50.519 1.00 57.12 285 THR A N 1
ATOM 2044 C CA . THR A 1 285 ? 4.586 -12.297 50.421 1.00 57.12 285 THR A CA 1
ATOM 2045 C C . THR A 1 285 ? 5.371 -11.031 50.710 1.00 57.12 285 THR A C 1
ATOM 2047 O O . THR A 1 285 ? 5.154 -10.027 50.043 1.00 57.12 285 THR A O 1
ATOM 2050 N N . SER A 1 286 ? 6.326 -11.086 51.640 1.00 56.31 286 SER A N 1
ATOM 2051 C CA . SER A 1 286 ? 7.259 -9.992 51.952 1.00 56.31 286 SER A CA 1
ATOM 2052 C C . SER A 1 286 ? 8.676 -10.231 51.420 1.00 56.31 286 SER A C 1
ATOM 2054 O O . SER A 1 286 ? 9.586 -9.495 51.776 1.00 56.31 286 SER A O 1
ATOM 2056 N N . ARG A 1 287 ? 8.902 -11.269 50.601 1.00 57.44 287 ARG A N 1
ATOM 2057 C CA . ARG A 1 287 ? 10.248 -11.677 50.145 1.00 57.44 287 ARG A CA 1
ATOM 2058 C C . ARG A 1 287 ? 10.429 -11.780 48.625 1.00 57.44 287 ARG A C 1
ATOM 2060 O O . ARG A 1 287 ? 11.489 -12.196 48.183 1.00 57.44 287 ARG A O 1
ATOM 2067 N N . GLY A 1 288 ? 9.452 -11.343 47.827 1.00 54.53 288 GLY A N 1
ATOM 2068 C CA . GLY A 1 288 ? 9.623 -11.202 46.372 1.00 54.53 288 GLY A CA 1
ATOM 2069 C C . GLY A 1 288 ? 9.650 -12.507 45.560 1.00 54.53 288 GLY A C 1
ATOM 2070 O O . GLY A 1 288 ? 10.086 -12.491 44.413 1.00 54.53 288 GLY A O 1
ATOM 2071 N N . GLU A 1 289 ? 9.182 -13.629 46.108 1.00 63.47 289 GLU A N 1
ATOM 2072 C CA . GLU A 1 289 ? 9.079 -14.890 45.360 1.00 63.47 289 GLU A CA 1
ATOM 2073 C C . GLU A 1 289 ? 7.924 -14.833 44.339 1.00 63.47 289 GLU A C 1
ATOM 2075 O O . GLU A 1 289 ? 6.837 -14.327 44.623 1.00 63.47 289 GLU A O 1
ATOM 2080 N N . LYS A 1 290 ? 8.182 -15.310 43.111 1.00 53.84 290 LYS A N 1
ATOM 2081 C CA . LYS A 1 290 ? 7.299 -15.138 41.938 1.00 53.84 290 LYS A CA 1
ATOM 2082 C C . LYS A 1 290 ? 6.063 -16.051 41.960 1.00 53.84 290 LYS A C 1
ATOM 2084 O O . LYS A 1 290 ? 5.099 -15.767 41.253 1.00 53.84 290 LYS A O 1
ATOM 2089 N N . TYR A 1 291 ? 6.077 -17.097 42.785 1.00 54.81 291 TYR A N 1
ATOM 2090 C CA . TYR A 1 291 ? 5.006 -18.084 42.904 1.00 54.81 291 TYR A CA 1
ATOM 2091 C C . TYR A 1 291 ? 4.502 -18.141 44.345 1.00 54.81 291 TYR A C 1
ATOM 2093 O O . TYR A 1 291 ? 5.292 -18.220 45.284 1.00 54.81 291 TYR A O 1
ATOM 2101 N N . VAL A 1 292 ? 3.179 -18.106 44.515 1.00 54.22 292 VAL A N 1
ATOM 2102 C CA . VAL A 1 292 ? 2.535 -18.373 45.802 1.00 54.22 292 VAL A CA 1
ATOM 2103 C C . VAL A 1 292 ? 2.610 -19.878 46.022 1.00 54.22 292 VAL A C 1
ATOM 2105 O O . VAL A 1 292 ? 1.798 -20.629 45.492 1.00 54.22 292 VAL A O 1
ATOM 2108 N N . VAL A 1 293 ? 3.620 -20.333 46.760 1.00 53.81 293 VAL A N 1
ATOM 2109 C CA . VAL A 1 293 ? 3.618 -21.696 47.291 1.00 53.81 293 VAL A CA 1
ATOM 2110 C C . VAL A 1 293 ? 2.616 -21.695 48.439 1.00 53.81 293 VAL A C 1
ATOM 2112 O O . VAL A 1 293 ? 2.941 -21.284 49.554 1.00 53.81 293 VAL A O 1
ATOM 2115 N N . GLU A 1 294 ? 1.372 -22.079 48.152 1.00 55.66 294 GLU A N 1
ATOM 2116 C CA . GLU A 1 294 ? 0.387 -22.378 49.189 1.00 55.66 294 GLU A CA 1
ATOM 2117 C C . GLU A 1 294 ? 0.982 -23.485 50.062 1.00 55.66 294 GLU A C 1
ATOM 2119 O O . GLU A 1 294 ? 1.092 -24.639 49.646 1.00 55.66 294 GLU A O 1
ATOM 2124 N N . ARG A 1 295 ? 1.467 -23.120 51.257 1.00 58.56 295 ARG A N 1
ATOM 2125 C CA . ARG A 1 295 ? 1.920 -24.125 52.214 1.00 58.56 295 ARG A CA 1
ATOM 2126 C C . ARG A 1 295 ? 0.708 -24.990 52.554 1.00 58.56 295 ARG A C 1
ATOM 2128 O O . ARG A 1 295 ? -0.303 -24.426 52.983 1.00 58.56 295 ARG A O 1
ATOM 2135 N N . PRO A 1 296 ? 0.784 -26.322 52.387 1.00 56.56 296 PRO A N 1
ATOM 2136 C CA . PRO A 1 296 ? -0.246 -27.190 52.926 1.00 56.56 296 PRO A CA 1
ATOM 2137 C C . PRO A 1 296 ? -0.357 -26.927 54.436 1.00 56.56 296 PRO A C 1
ATOM 2139 O O . PRO A 1 296 ? 0.646 -26.572 55.062 1.00 56.56 296 PRO A O 1
ATOM 2142 N N . PRO A 1 297 ? -1.557 -27.048 55.023 1.00 56.44 297 PRO A N 1
ATOM 2143 C CA . PRO A 1 297 ? -1.767 -26.765 56.433 1.00 56.44 297 PRO A CA 1
ATOM 2144 C C . PRO A 1 297 ? -0.811 -27.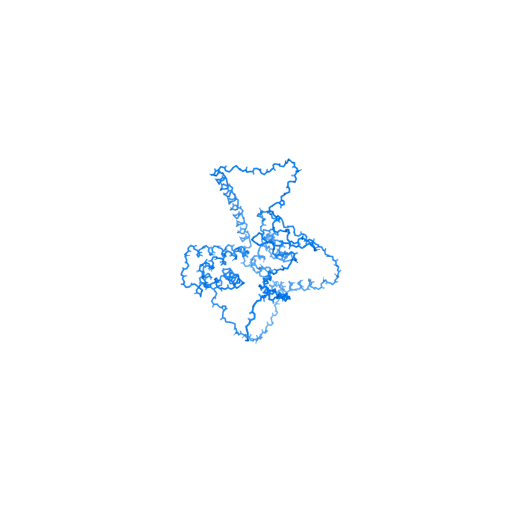612 57.276 1.00 56.44 297 PRO A C 1
ATOM 2146 O O . PRO A 1 297 ? -0.898 -28.841 57.278 1.00 56.44 297 PRO A O 1
ATOM 2149 N N . ASP A 1 298 ? 0.106 -26.938 57.974 1.00 49.16 298 ASP A N 1
ATOM 2150 C CA . ASP A 1 298 ? 0.971 -27.550 58.974 1.00 49.16 298 ASP A CA 1
ATOM 2151 C C . ASP A 1 298 ? 0.065 -28.095 60.082 1.00 49.16 298 ASP A C 1
ATOM 2153 O O . ASP A 1 298 ? -0.441 -27.367 60.939 1.00 49.16 298 ASP A O 1
ATOM 2157 N N . TRP A 1 299 ? -0.188 -29.399 60.031 1.00 51.75 299 TRP A N 1
ATOM 2158 C CA . TRP A 1 299 ? -0.800 -30.124 61.130 1.00 51.75 299 TRP A CA 1
ATOM 2159 C C . TRP A 1 299 ? 0.219 -30.115 62.277 1.00 51.75 299 TRP A C 1
ATOM 2161 O O . TRP A 1 299 ? 1.166 -30.901 62.288 1.00 51.75 299 TRP A O 1
ATOM 2171 N N . ASP A 1 300 ? 0.049 -29.207 63.242 1.00 50.38 300 ASP A N 1
ATOM 2172 C CA . ASP A 1 300 ? 0.802 -29.210 64.500 1.00 50.38 300 ASP A CA 1
ATOM 2173 C C . ASP A 1 300 ? 0.378 -30.412 65.364 1.00 50.38 300 ASP A C 1
ATOM 2175 O O . ASP A 1 300 ? -0.413 -30.321 66.303 1.00 50.38 300 ASP A O 1
ATOM 2179 N N . GLY A 1 301 ? 0.894 -31.586 65.008 1.00 53.44 301 GLY A N 1
ATOM 2180 C CA . GLY A 1 301 ? 0.859 -32.801 65.819 1.00 53.44 301 GLY A CA 1
ATOM 2181 C C . GLY A 1 301 ? 1.998 -32.857 66.844 1.00 53.44 301 GLY A C 1
ATOM 2182 O O . GLY A 1 301 ? 2.505 -33.942 67.127 1.00 53.44 301 GLY A O 1
ATOM 2183 N N . GLY A 1 302 ? 2.463 -31.711 67.354 1.00 49.91 302 GLY A N 1
ATOM 2184 C CA . GLY A 1 302 ? 3.743 -31.591 68.049 1.00 49.91 302 GLY A CA 1
ATOM 2185 C C . GLY A 1 302 ? 3.698 -31.233 69.532 1.00 49.91 302 GLY A C 1
ATOM 2186 O O . GLY A 1 302 ? 4.758 -31.011 70.115 1.00 49.91 302 GLY A O 1
ATOM 2187 N N . SER A 1 303 ? 2.536 -31.191 70.195 1.00 52.00 303 SER A N 1
ATOM 2188 C CA . SER A 1 303 ? 2.487 -30.967 71.649 1.00 52.00 303 SER A CA 1
ATOM 2189 C C . SER A 1 303 ? 2.957 -32.208 72.422 1.00 52.00 303 SER A C 1
ATOM 2191 O O . SER A 1 303 ? 2.172 -33.001 72.939 1.00 52.00 303 SER A O 1
ATOM 2193 N N . ARG A 1 304 ? 4.279 -32.361 72.573 1.00 52.69 304 ARG A N 1
ATOM 2194 C CA . ARG A 1 304 ? 4.893 -33.181 73.636 1.00 52.69 304 ARG A CA 1
ATOM 2195 C C . ARG A 1 304 ? 4.963 -32.400 74.952 1.00 52.69 304 ARG A C 1
ATOM 2197 O O . ARG A 1 304 ? 5.980 -32.417 75.646 1.00 52.69 304 ARG A O 1
ATOM 2204 N N . GLY A 1 305 ? 3.878 -31.716 75.314 1.00 47.28 305 GLY A N 1
ATOM 2205 C CA . GLY A 1 305 ? 3.712 -31.183 76.660 1.00 47.28 305 GLY A CA 1
ATOM 2206 C C . GLY A 1 305 ? 3.665 -32.342 77.655 1.00 47.28 305 GLY A C 1
ATOM 2207 O O . GLY A 1 305 ? 2.790 -33.201 77.568 1.00 47.28 305 GLY A O 1
ATOM 2208 N N . LYS A 1 306 ? 4.615 -32.395 78.597 1.00 55.75 306 LYS A N 1
ATOM 2209 C CA . LYS A 1 306 ? 4.554 -33.309 79.748 1.00 55.75 306 LYS A CA 1
ATOM 2210 C C . LYS A 1 306 ? 3.200 -33.131 80.436 1.00 55.75 306 LYS A C 1
ATOM 2212 O O . LYS A 1 306 ? 2.959 -32.114 81.084 1.00 55.75 306 LYS A O 1
ATOM 2217 N N . VAL A 1 307 ? 2.337 -34.137 80.321 1.00 54.81 307 VAL A N 1
ATOM 2218 C CA . VAL A 1 307 ? 1.103 -34.228 81.098 1.00 54.81 307 VAL A CA 1
ATOM 2219 C C . VAL A 1 307 ? 1.511 -34.469 82.548 1.00 54.81 307 VAL A C 1
ATOM 2221 O O . VAL A 1 307 ? 1.780 -35.596 82.956 1.00 54.81 307 VAL A O 1
ATOM 2224 N N . TYR A 1 308 ? 1.590 -33.401 83.342 1.00 48.78 308 TYR A N 1
ATOM 2225 C CA . TYR A 1 308 ? 1.522 -33.539 84.790 1.00 48.78 308 TYR A CA 1
ATOM 2226 C C . TYR A 1 308 ? 0.130 -34.078 85.100 1.00 48.78 308 TYR A C 1
ATOM 2228 O O . TYR A 1 308 ? -0.865 -33.362 84.986 1.00 48.78 308 TYR A O 1
ATOM 2236 N N . THR A 1 309 ? 0.049 -35.363 85.441 1.00 59.41 309 THR A N 1
ATOM 2237 C CA . THR A 1 309 ? -1.184 -35.998 85.900 1.00 59.41 309 THR A CA 1
ATOM 2238 C C . THR A 1 309 ? -1.644 -35.295 87.172 1.00 59.41 309 THR A C 1
ATOM 2240 O O . THR A 1 309 ? -1.201 -35.600 88.281 1.00 59.41 309 THR A O 1
ATOM 2243 N N . LYS A 1 310 ? -2.519 -34.304 86.997 1.00 54.22 310 LYS A N 1
ATOM 2244 C CA . LYS A 1 310 ? -3.263 -33.636 88.058 1.00 54.22 310 LYS A CA 1
ATOM 2245 C C . LYS A 1 310 ? -4.112 -34.707 88.737 1.00 54.22 310 LYS A C 1
ATOM 2247 O O . LYS A 1 310 ? -5.011 -35.279 88.127 1.00 54.22 310 LYS A O 1
ATOM 2252 N N . GLY A 1 311 ? -3.734 -35.035 89.969 1.00 56.59 311 GLY A N 1
ATOM 2253 C CA . GLY A 1 311 ? -4.234 -36.186 90.704 1.00 56.59 311 GLY A CA 1
ATOM 2254 C C . GLY A 1 311 ? -5.756 -36.304 90.723 1.00 56.59 311 GLY A C 1
ATOM 2255 O O . GLY A 1 311 ? -6.464 -35.384 91.127 1.00 56.59 311 GLY A O 1
ATOM 2256 N N . LYS A 1 312 ? -6.237 -37.504 90.396 1.00 57.88 312 LYS A N 1
ATOM 2257 C CA . LYS A 1 312 ? -7.478 -38.033 90.955 1.00 57.88 312 LYS A CA 1
ATOM 2258 C C . LYS A 1 312 ? -7.089 -38.802 92.215 1.00 57.88 312 LYS A C 1
ATOM 2260 O O . LYS A 1 312 ? -6.623 -39.934 92.153 1.00 57.88 312 LYS A O 1
ATOM 2265 N N . ARG A 1 313 ? -7.201 -38.139 93.366 1.00 57.53 313 ARG A N 1
ATOM 2266 C CA . ARG A 1 313 ? -7.219 -38.816 94.664 1.00 57.53 313 ARG A CA 1
ATOM 2267 C C . ARG A 1 313 ? -8.621 -39.382 94.904 1.00 57.53 313 ARG A C 1
ATOM 2269 O O . ARG A 1 313 ? -9.602 -38.669 94.718 1.00 57.53 313 ARG A O 1
ATOM 2276 N N . GLY A 1 314 ? -8.665 -40.620 95.395 1.00 50.78 314 GLY A N 1
ATOM 2277 C CA . GLY A 1 314 ? -9.835 -41.299 95.969 1.00 50.78 314 GLY A CA 1
ATOM 2278 C C . GLY A 1 314 ? -10.230 -42.544 95.170 1.00 50.78 314 GLY A C 1
ATOM 2279 O O . GLY A 1 314 ? -10.256 -42.486 93.950 1.00 50.78 314 GLY A O 1
ATOM 2280 N N . LYS A 1 315 ? -10.564 -43.693 95.764 1.00 44.31 315 LYS A N 1
ATOM 2281 C CA . LYS A 1 315 ? -10.752 -44.105 97.168 1.00 44.31 315 LYS A CA 1
ATOM 2282 C C . LYS A 1 315 ? -10.663 -45.646 97.126 1.00 44.31 315 LYS A C 1
ATOM 2284 O O . LYS A 1 315 ? -11.246 -46.228 96.220 1.00 44.31 315 LYS A O 1
ATOM 2289 N N . GLY A 1 316 ? -9.861 -46.273 97.991 1.00 58.34 316 GLY A N 1
ATOM 2290 C CA . GLY A 1 316 ? -9.478 -47.688 97.849 1.00 58.34 316 GLY A CA 1
ATOM 2291 C C . GLY A 1 316 ? -10.654 -48.662 97.774 1.00 58.34 316 GLY A C 1
ATOM 2292 O O . GLY A 1 316 ? -11.661 -48.420 98.424 1.00 58.34 316 GLY A O 1
ATOM 2293 N N . PHE A 1 317 ? -10.486 -49.751 97.021 1.00 41.75 317 PHE A N 1
ATOM 2294 C CA . PHE A 1 317 ? -11.276 -50.980 97.116 1.00 41.75 317 PHE A CA 1
ATOM 2295 C C . PHE A 1 317 ? -10.435 -52.154 96.577 1.00 41.75 317 PHE A C 1
ATOM 2297 O O . PHE A 1 317 ? -10.055 -52.131 95.412 1.00 41.75 317 PHE A O 1
ATOM 2304 N N . VAL A 1 318 ? -10.119 -53.063 97.513 1.00 44.56 318 VAL A N 1
ATOM 2305 C CA . VAL A 1 318 ? -9.827 -54.518 97.460 1.00 44.56 318 VAL A CA 1
ATOM 2306 C C . VAL A 1 318 ? -9.112 -55.090 96.238 1.00 44.56 318 VAL A C 1
ATOM 2308 O O 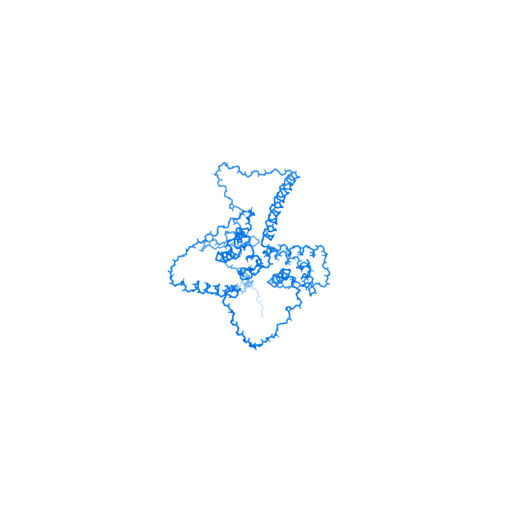. VAL A 1 318 ? -9.738 -55.177 95.163 1.00 44.56 318 VAL A O 1
#

Sequence (318 aa):
MAARAALDAFLAPIAPAAIDEALADYVCALLDDGDADEDAVQQLVELLGEVAPAFAARGAEQQTDDVLGLIEAARSGCNIDGAAASGSRPDAAAASSSGAPPPGELTAEALVARLRQLQVEACASDGGGGGGPVARTSSCGSGGGGACQEDSDLENADPGALAALWELSNGAASDGFLAHVLVRRCSGDVEAAAGWLIEQDVEAEEQAWQRAREEAREAAQLAALERQRSKAAVLNRFDLRPVSGPAEGGKKERPLEAWTAGKQQQQQQQPGKPQVRYREGVAVTSRGEKYVVERPPDWDGGSRGKVYTKGKRGKGFV

Secondary structure (DSSP, 8-state):
-HHHHHHHHHHTTT--SPPPHHHHHHHHHHHHT----HHHHHHHHHHHHHH-HHHHTS-HHHHHHHHHHHHHHHHHT--STTSS---------------PPPTT---HHHHHHHHHHHHHHHTS------------------------THHHHHHHS-HHHHHHHHHHTTT-S-HHHHHHIIIIISTT-HHHHHHHHHHS-HHHHHHHHHHHHHHHHHHHHHHHHHHHHHHHHHHHHTT-----PPPS-------THHHHTTTSTTS---TTPPPPEEETTEEEESS--SS---------------------------

pLDDT: mean 73.87, std 21.9, range [31.89, 97.69]

Foldseek 3Di:
DQLLLLVCLLCVVFPVDDDDPVLSVVSSVLLVVLDPDPVSLVVNLVSCCVRGVSLVPDDPVVSSVSSVVSSVSSVVSDRPPDPPDDDDDDDDDDDDDDDDDDPDDPDVVVVVVVVVVVVVVVPPDDDDDDDDPPPPPPPPPPDDDPPPCQVVLLVPADVVLLVVLCVLLVNPADSSVLSCCCCPVVVNDSSVSSVVPVVDDRNVVRVVVVVVSVVVVVVVVVVVVVVVVVVVVVCVVVVNDPPPDPPPDDPDPPPPCPPPVPPPVPPDDDPDAFDFDDDPRDTQDRHNDPDRPPPDPPPCPDPPPPPPPPDDDDDDDD

Radius of gyration: 35.39 Å; chains: 1; bounding box: 64×85×133 Å